Protein AF-0000000074054640 (afdb_homodimer)

pLDDT: mean 96.63, std 6.97, range [46.44, 99.0]

Radius of gyration: 18.33 Å; Cα contacts (8 Å, |Δi|>4): 694; chains: 2; bounding box: 48×53×39 Å

Nearest PDB structures (foldseek):
  3kvi-assembly1_B  TM=9.335E-01  e=1.297E-12  Streptantibioticus cattleyicolor
  3p3i-assembly2_D  TM=9.307E-01  e=7.717E-12  Streptantibioticus cattleyicolor
  3p3f-assembly1_A  TM=8.989E-01  e=3.074E-12  Streptantibioticus cattleyicolor
  3qoo-assembly1_A-2  TM=8.897E-01  e=9.152E-10  Thermanaerovibrio acidaminovorans DSM 6589
  1zhg-assembly1_A  TM=7.986E-01  e=6.446E-05  Plasmodium falciparum

Secondary structure (DSSP, 8-state):
-PPP--TT-EEEEEEE--GGGBHHHHTS-SSSBB-HHHHHHHHHHHHHHHHHTTSPTTEEEEEEEEEEEE-S--BTT-EEEEEEEEEEE-TTS-EEEEEEEEEETTEEEEEEEEEEEEEEHHHHHHHHHHHHHH-/-PPP--TT-EEEEEEE--GGGBHHHHTS-SSSBB-HHHHHHHHHHHHHHHHHTTSPTTEEEEEEEEEEEE-S--BTT-EEEEEEEEEEE-TTS-EEEEEEEEEETTEEEEEEEEEEEEEEHHHHHHHHHHHHHH-

Solvent-accessible surface area (backbone atoms only — not comparable to full-atom values): 13405 Å² total; per-residue (Å²): 131,79,51,72,80,50,70,67,42,56,26,66,46,72,46,69,34,43,72,76,40,12,11,47,62,63,44,33,32,78,50,81,28,52,18,67,32,50,51,48,16,49,41,37,24,27,46,44,63,45,44,46,72,34,45,57,92,64,43,42,57,44,73,37,35,39,39,38,37,45,74,48,78,42,36,65,72,41,49,36,38,28,41,28,30,33,69,41,63,40,95,86,67,34,42,36,34,26,42,33,34,31,27,39,79,86,41,76,22,28,37,39,40,39,30,32,34,58,41,49,47,65,60,52,52,52,56,30,50,52,50,61,70,73,84,131,79,51,73,80,50,71,67,42,56,26,66,46,72,47,70,34,45,72,76,40,13,14,47,63,62,43,34,31,79,49,82,29,54,18,65,33,51,52,48,16,48,41,38,23,28,45,45,64,45,44,47,73,34,45,58,90,65,42,43,58,44,74,36,34,39,39,36,37,44,73,48,78,43,36,66,73,40,50,38,38,29,41,29,31,33,69,41,65,39,94,87,66,34,42,36,33,26,42,34,35,32,26,40,81,83,41,78,22,30,39,40,40,39,30,32,35,56,41,47,48,66,63,52,53,52,56,30,50,53,50,62,70,74,85

Foldseek 3Di:
DQDAPDFFQKFKDKDAAAQCQACCNVVVDNDQWGDPVVLVVRQVVRVFVRCVSNDDPQKTKDWDDDDKDFADTHHHGWMKMK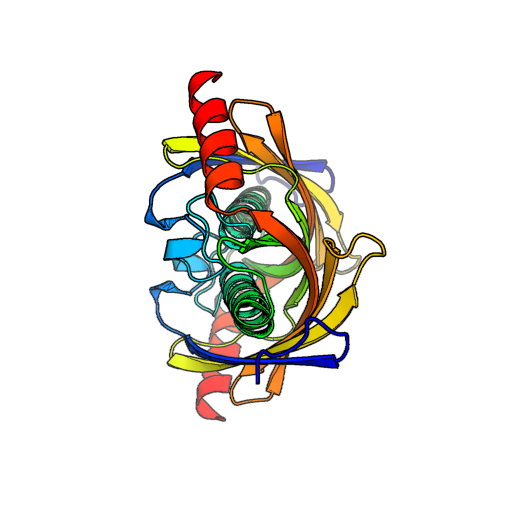MKGWHDADPVRFKTKIWIWMAIPVGTGMTDMTIIGMDRPVVVVVVVVVVVVVD/DQDAPDFFQKFKDKDAAAQCQACCNVVVDNDQWGDPVVLVVRQVVRVFVRCVSNDDPQKTKDWDDDDKDFADTHHHGWMKMKMKGWHDADPVRFKTKIWIWMAIPVGTGMTDMTIIGMDRPVVVVVVVVVVVVVD

Sequence (270 aa):
MKTALQVGLKGQSETMVGKELLASEVGSGLVTVYSTAMMIAGMEGTAVASVQDALEDGQTTVGTRVNVAHLAATPCGMKVRFVTELTAVSPNGKGLTFNVAAYDETGLIGEGVHERVVVNKEKFESRTRDKARQAMKTALQVGLKGQSETMVGKELLASEVGSGLVTVYSTAMMIAGMEGTAVASVQDALEDGQTTVGTRVNVAHLAATPCGMKVRFVTELTAVSPNGKGLTFNVAAYDETGLIGEGVHERVVVNKEKFESRTRDKARQA

Structure (mmCIF, N/CA/C/O backbone):
data_AF-0000000074054640-model_v1
#
loop_
_entity.id
_entity.type
_entity.pdbx_description
1 polymer Thioesterase
#
loop_
_atom_site.group_PDB
_atom_site.id
_atom_site.type_symbol
_atom_site.label_atom_id
_atom_site.label_alt_id
_atom_site.label_comp_id
_atom_site.label_asym_id
_atom_site.label_entity_id
_atom_site.label_seq_id
_atom_site.pdbx_PDB_ins_code
_atom_site.Cartn_x
_atom_site.Cartn_y
_atom_site.Cartn_z
_atom_site.occupancy
_atom_site.B_iso_or_equiv
_atom_site.auth_seq_id
_atom_site.auth_comp_id
_atom_site.auth_asym_id
_atom_site.auth_atom_id
_atom_site.pdbx_PDB_model_num
ATOM 1 N N . MET A 1 1 ? -16.578 26.625 12.039 1 47.31 1 MET A N 1
ATOM 2 C CA . MET A 1 1 ? -15.883 26.188 13.234 1 47.31 1 MET A CA 1
ATOM 3 C C . MET A 1 1 ? -14.805 25.156 12.883 1 47.31 1 MET A C 1
ATOM 5 O O . MET A 1 1 ? -15.023 24.297 12.031 1 47.31 1 MET A O 1
ATOM 9 N N . LYS A 1 2 ? -13.453 25.438 13.117 1 61.75 2 LYS A N 1
ATOM 10 C CA . LYS A 1 2 ? -12.375 24.562 12.672 1 61.75 2 LYS A CA 1
ATOM 11 C C . LYS A 1 2 ? -12.461 23.203 13.336 1 61.75 2 LYS A C 1
ATOM 13 O O . LYS A 1 2 ? -12.664 23.109 14.555 1 61.75 2 LYS A O 1
ATOM 18 N N . THR A 1 3 ? -12.586 22.109 12.711 1 78 3 THR A N 1
ATOM 19 C CA . THR A 1 3 ? -12.617 20.75 13.258 1 78 3 THR A CA 1
ATOM 20 C C . THR A 1 3 ? -11.367 20.469 14.078 1 78 3 THR A C 1
ATOM 22 O O . THR A 1 3 ? -10.25 20.75 13.648 1 78 3 THR A O 1
ATOM 25 N N . ALA A 1 4 ? -11.586 20.156 15.359 1 89.19 4 ALA A N 1
ATOM 26 C CA . ALA A 1 4 ? -10.453 19.797 16.219 1 89.19 4 ALA A CA 1
ATOM 27 C C . ALA A 1 4 ? -9.914 18.422 15.859 1 89.19 4 ALA A C 1
ATOM 29 O O . ALA A 1 4 ? -10.68 17.531 15.477 1 89.19 4 ALA A O 1
ATOM 30 N N .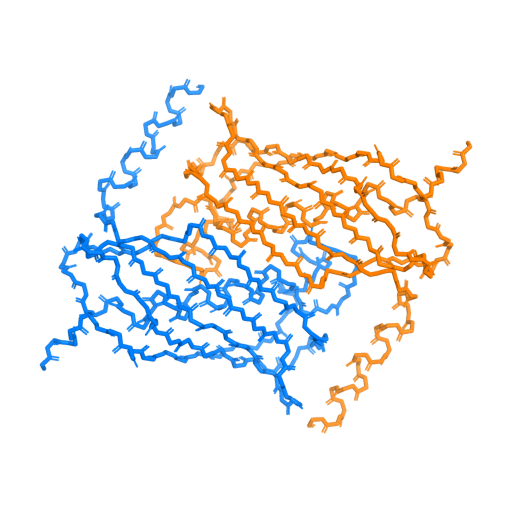 LEU A 1 5 ? -8.633 18.312 15.867 1 94.88 5 LEU A N 1
ATOM 31 C CA . LEU A 1 5 ? -8 17 15.711 1 94.88 5 LEU A CA 1
ATOM 32 C C . LEU A 1 5 ? -8.25 16.141 16.938 1 94.88 5 LEU A C 1
ATOM 34 O O . LEU A 1 5 ? -7.559 16.281 17.953 1 94.88 5 LEU A O 1
ATOM 38 N N . GLN A 1 6 ? -9.227 15.219 16.828 1 94.12 6 GLN A N 1
ATOM 39 C CA . GLN A 1 6 ? -9.609 14.422 17.984 1 94.12 6 GLN A CA 1
ATOM 40 C C . GLN A 1 6 ? -10.008 13.008 17.562 1 94.12 6 GLN A C 1
ATOM 42 O O . GLN A 1 6 ? -10.602 12.812 16.5 1 94.12 6 GLN A O 1
ATOM 47 N N . VAL A 1 7 ? -9.781 12.133 18.5 1 97.5 7 VAL A N 1
ATOM 48 C CA . VAL A 1 7 ? -10.195 10.742 18.328 1 97.5 7 VAL A CA 1
ATOM 49 C C . VAL A 1 7 ? -11.68 10.688 17.984 1 97.5 7 VAL A C 1
ATOM 51 O O . VAL A 1 7 ? -12.484 11.414 18.578 1 97.5 7 VAL A O 1
ATOM 54 N N . GLY A 1 8 ? -11.992 9.844 16.969 1 98 8 GLY A N 1
ATOM 55 C CA . GLY A 1 8 ? -13.375 9.711 16.547 1 98 8 GLY A CA 1
ATOM 56 C C . GLY A 1 8 ? -13.648 10.375 15.211 1 98 8 GLY A C 1
ATOM 57 O O . GLY A 1 8 ? -14.695 10.141 14.602 1 98 8 GLY A O 1
ATOM 58 N N . LEU A 1 9 ? -12.742 11.25 14.742 1 98.06 9 LEU A N 1
ATOM 59 C CA . LEU A 1 9 ? -12.898 11.852 13.422 1 98.06 9 LEU A CA 1
ATOM 60 C C . LEU A 1 9 ? -12.984 10.781 12.344 1 98.06 9 LEU A C 1
ATOM 62 O O . LEU A 1 9 ? -12.188 9.836 12.336 1 98.06 9 LEU A O 1
ATOM 66 N N . LYS A 1 10 ? -13.938 10.93 11.492 1 98.62 10 LYS A N 1
ATOM 67 C CA . LYS A 1 10 ? -14.18 9.938 10.445 1 98.62 10 LYS A CA 1
ATOM 68 C C . LYS A 1 10 ? -13.992 10.555 9.062 1 98.62 10 LYS A C 1
ATOM 70 O O . LYS A 1 10 ? -14.094 11.773 8.898 1 98.62 10 LYS A O 1
ATOM 75 N N . GLY A 1 11 ? -13.641 9.758 8.094 1 98.69 11 GLY A N 1
ATOM 76 C CA . GLY A 1 11 ? -13.547 10.125 6.695 1 98.69 11 GLY A CA 1
ATOM 77 C C . GLY A 1 11 ? -14.141 9.078 5.762 1 98.69 11 GLY A C 1
ATOM 78 O O . GLY A 1 11 ? -14.289 7.918 6.141 1 98.69 11 GLY A O 1
ATOM 79 N N . GLN A 1 12 ? -14.508 9.562 4.625 1 98.88 12 GLN A N 1
ATOM 80 C CA . GLN A 1 12 ? -15.008 8.664 3.588 1 98.88 12 GLN A CA 1
ATOM 81 C C . GLN A 1 12 ? -14.672 9.188 2.195 1 98.88 12 GLN A C 1
ATOM 83 O O . GLN A 1 12 ? -14.656 10.398 1.97 1 98.88 12 GLN A O 1
ATOM 88 N N . SER A 1 13 ? -14.453 8.297 1.288 1 98.88 13 SER A N 1
ATOM 89 C CA . SER A 1 13 ? -14.25 8.602 -0.125 1 98.88 13 SER A CA 1
ATOM 90 C C . SER A 1 13 ? -14.594 7.402 -1.004 1 98.88 13 SER A C 1
ATOM 92 O O . SER A 1 13 ? -14.922 6.328 -0.496 1 98.88 13 SER A O 1
ATOM 94 N N . GLU A 1 14 ? -14.617 7.629 -2.287 1 98.81 14 GLU A N 1
ATOM 95 C CA . GLU A 1 14 ? -14.906 6.559 -3.234 1 98.81 14 GLU A CA 1
ATOM 96 C C . GLU A 1 14 ? -14.055 6.684 -4.492 1 98.81 14 GLU A C 1
ATOM 98 O O . GLU A 1 14 ? -13.562 7.77 -4.809 1 98.81 14 GLU A O 1
ATOM 103 N N . THR A 1 15 ? -13.891 5.598 -5.125 1 98.62 15 THR A N 1
ATOM 104 C CA . THR A 1 15 ? -13.203 5.57 -6.414 1 98.62 15 THR A CA 1
ATOM 105 C C . THR A 1 15 ? -13.789 4.492 -7.316 1 98.62 15 THR A C 1
ATOM 107 O O . THR A 1 15 ? -14.289 3.473 -6.832 1 98.62 15 THR A O 1
ATOM 110 N N . MET A 1 16 ? -13.797 4.75 -8.523 1 98.62 16 MET A N 1
ATOM 111 C CA . MET A 1 16 ? -14.07 3.723 -9.523 1 98.62 16 MET A CA 1
ATOM 112 C C . MET A 1 16 ? -12.797 2.984 -9.914 1 98.62 16 MET A C 1
ATOM 114 O O . MET A 1 16 ? -11.789 3.609 -10.242 1 98.62 16 MET A O 1
ATOM 118 N N . VAL A 1 17 ? -12.898 1.671 -9.906 1 98.62 17 VAL A N 1
ATOM 119 C CA . VAL A 1 17 ? -11.719 0.893 -10.258 1 98.62 17 VAL A CA 1
ATOM 120 C C . VAL A 1 17 ? -11.5 0.919 -11.766 1 98.62 17 VAL A C 1
ATOM 122 O O . VAL A 1 17 ? -12.234 0.266 -12.516 1 98.62 17 VAL A O 1
ATOM 125 N N . GLY A 1 18 ? -10.5 1.705 -12.156 1 98.44 18 GLY A N 1
ATOM 126 C CA . GLY A 1 18 ? -10.094 1.728 -13.555 1 98.44 18 GLY A CA 1
ATOM 127 C C . GLY A 1 18 ? -8.891 0.851 -13.836 1 98.44 18 GLY A C 1
ATOM 128 O O . GLY A 1 18 ? -8.281 0.306 -12.914 1 98.44 18 GLY A O 1
ATOM 129 N N . LYS A 1 19 ? -8.555 0.723 -15.141 1 98.38 19 LYS A N 1
ATOM 130 C CA . LYS A 1 19 ? -7.441 -0.117 -15.57 1 98.38 19 LYS A CA 1
ATOM 131 C C . LYS A 1 19 ? -6.145 0.289 -14.883 1 98.38 19 LYS A C 1
ATOM 133 O O . LYS A 1 19 ? -5.316 -0.563 -14.555 1 98.38 19 LYS A O 1
ATOM 138 N N . GLU A 1 20 ? -6 1.534 -14.625 1 98.12 20 GLU A N 1
ATOM 139 C CA . GLU A 1 20 ? -4.762 2.09 -14.086 1 98.12 20 GLU A CA 1
ATOM 140 C C . GLU A 1 20 ? -4.551 1.672 -12.633 1 98.12 20 GLU A C 1
ATOM 142 O O . GLU A 1 20 ? -3.453 1.818 -12.094 1 98.12 20 GLU A O 1
ATOM 147 N N . LEU A 1 21 ? -5.617 1.115 -12 1 98.69 21 LEU A N 1
ATOM 148 C CA . LEU A 1 21 ? -5.551 0.763 -10.586 1 98.69 21 LEU A CA 1
ATOM 149 C C . LEU A 1 21 ? -5.391 -0.743 -10.414 1 98.69 21 LEU A C 1
ATOM 151 O O . LEU A 1 21 ? -5.344 -1.237 -9.281 1 98.69 21 LEU A O 1
ATOM 155 N N . LEU A 1 22 ? -5.258 -1.481 -11.484 1 98.81 22 LEU A N 1
ATOM 156 C CA . LEU A 1 22 ? -5.184 -2.938 -11.438 1 98.81 22 LEU A CA 1
ATOM 157 C C . LEU A 1 22 ? -3.775 -3.4 -11.078 1 98.81 22 LEU A C 1
ATOM 159 O O . LEU A 1 22 ? -2.793 -2.754 -11.445 1 98.81 22 LEU A O 1
ATOM 163 N N . ALA A 1 23 ? -3.723 -4.57 -10.398 1 98.75 23 ALA A N 1
ATOM 164 C CA . ALA A 1 23 ? -2.447 -5.121 -9.945 1 98.75 23 ALA A CA 1
ATOM 165 C C . ALA A 1 23 ? -1.481 -5.293 -11.117 1 98.75 23 ALA A C 1
ATOM 167 O O . ALA A 1 23 ? -0.305 -4.938 -11.016 1 98.75 23 ALA A O 1
ATOM 168 N N . SER A 1 24 ? -1.959 -5.746 -12.266 1 98.56 24 SER A N 1
ATOM 169 C CA . SER A 1 24 ? -1.14 -5.977 -13.453 1 98.56 24 SER A CA 1
ATOM 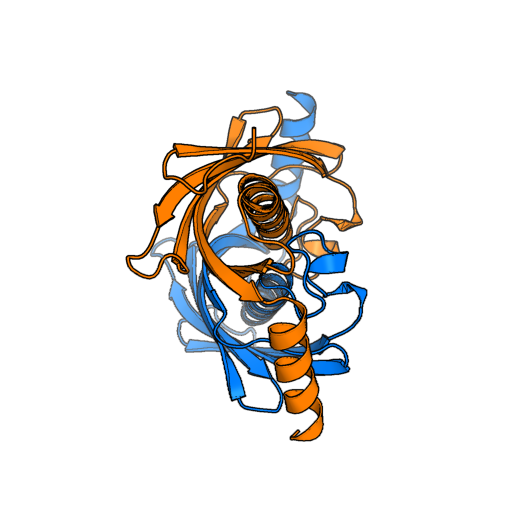170 C C . SER A 1 24 ? -0.619 -4.664 -14.031 1 98.56 24 SER A C 1
ATOM 172 O O . SER A 1 24 ? 0.435 -4.637 -14.664 1 98.56 24 SER A O 1
ATOM 174 N N . GLU A 1 25 ? -1.352 -3.584 -13.828 1 98.56 25 GLU A N 1
ATOM 175 C CA . GLU A 1 25 ? -0.996 -2.299 -14.422 1 98.56 25 GLU A CA 1
ATOM 176 C C . GLU A 1 25 ? -0.054 -1.513 -13.516 1 98.56 25 GLU A C 1
ATOM 178 O O . GLU A 1 25 ? 0.875 -0.859 -13.992 1 98.56 25 GLU A O 1
ATOM 183 N N . VAL A 1 26 ? -0.276 -1.627 -12.219 1 98.12 26 VAL A N 1
ATOM 184 C CA . VAL A 1 26 ? 0.544 -0.837 -11.305 1 98.12 26 VAL A CA 1
ATOM 185 C C . VAL A 1 26 ? 1.813 -1.608 -10.953 1 98.12 26 VAL A C 1
ATOM 187 O O . VAL A 1 26 ? 2.725 -1.062 -10.328 1 98.12 26 VAL A O 1
ATOM 190 N N . GLY A 1 27 ? 1.895 -2.898 -11.297 1 97.75 27 GLY A N 1
ATOM 191 C CA . GLY A 1 27 ? 3.109 -3.678 -11.117 1 97.75 27 GLY A CA 1
ATOM 192 C C . GLY A 1 27 ? 3.172 -4.383 -9.773 1 97.75 27 GLY A C 1
ATOM 193 O O . GLY A 1 27 ? 4.254 -4.746 -9.312 1 97.75 27 GLY A O 1
ATOM 194 N N . SER A 1 28 ? 2.061 -4.539 -9.086 1 98.5 28 SER A N 1
ATOM 195 C CA . SER A 1 28 ? 2.021 -5.176 -7.773 1 98.5 28 SER A CA 1
ATOM 196 C C . SER A 1 28 ? 1.707 -6.664 -7.891 1 98.5 28 SER A C 1
ATOM 198 O O . SER A 1 28 ? 1.802 -7.402 -6.906 1 98.5 28 SER A O 1
ATOM 200 N N . GLY A 1 29 ? 1.312 -7.098 -9.055 1 98.38 29 GLY A N 1
ATOM 201 C CA . GLY A 1 29 ? 0.962 -8.484 -9.328 1 98.38 29 GLY A CA 1
ATOM 202 C C . GLY A 1 29 ? 0.61 -8.727 -10.789 1 98.38 29 GLY A C 1
ATOM 203 O O . GLY A 1 29 ? 0.799 -7.852 -11.633 1 98.38 29 GLY A O 1
ATOM 204 N N . LEU A 1 30 ? 0.118 -9.938 -11.055 1 98.44 30 LEU A N 1
ATOM 205 C CA . LEU A 1 30 ? -0.079 -10.328 -12.445 1 98.44 30 LEU A CA 1
ATOM 206 C C . LEU A 1 30 ? -1.562 -10.484 -12.758 1 98.44 30 LEU A C 1
ATOM 208 O O . LEU A 1 30 ? -1.936 -10.719 -13.914 1 98.44 30 LEU A O 1
ATOM 212 N N . VAL A 1 31 ? -2.412 -10.375 -11.812 1 98.62 31 VAL A N 1
ATOM 213 C CA . VAL A 1 31 ? -3.846 -10.539 -12.023 1 98.62 31 VAL A CA 1
ATOM 214 C C . VAL A 1 31 ? -4.477 -9.195 -12.367 1 98.62 31 VAL A C 1
ATOM 216 O O . VAL A 1 31 ? -3.943 -8.141 -12.008 1 98.62 31 VAL A O 1
ATOM 219 N N . THR A 1 32 ? -5.645 -9.242 -13.008 1 98.19 32 THR A N 1
ATOM 220 C CA . THR A 1 32 ? -6.328 -8.047 -13.484 1 98.19 32 THR A CA 1
ATOM 221 C C . THR A 1 32 ? -7.48 -7.672 -12.555 1 98.19 32 THR A C 1
ATOM 223 O O . THR A 1 32 ? -8.633 -7.59 -12.984 1 98.19 32 THR A O 1
ATOM 226 N N . VAL A 1 33 ? -7.172 -7.375 -11.336 1 98.69 33 VAL A N 1
ATOM 227 C CA . VAL A 1 33 ? -8.125 -6.934 -10.32 1 98.69 33 VAL A CA 1
ATOM 228 C C . VAL A 1 33 ? -7.562 -5.723 -9.578 1 98.69 33 VAL A C 1
ATOM 230 O O . VAL A 1 33 ? -6.395 -5.367 -9.75 1 98.69 33 VAL A O 1
ATOM 233 N N . TYR A 1 34 ? -8.398 -5.109 -8.781 1 98.88 34 TYR A N 1
ATOM 234 C CA . TYR A 1 34 ? -8.008 -3.951 -7.988 1 98.88 34 TYR A CA 1
ATOM 235 C C . TYR A 1 34 ? -6.816 -4.281 -7.09 1 98.88 34 TYR A C 1
ATOM 237 O O . TYR A 1 34 ? -6.859 -5.25 -6.328 1 98.88 34 TYR A O 1
ATOM 245 N N . SER A 1 35 ? -5.785 -3.484 -7.207 1 98.81 35 SER A N 1
ATOM 246 C CA . SER A 1 35 ? -4.523 -3.787 -6.539 1 98.81 35 SER A CA 1
ATOM 247 C C . SER A 1 35 ? -4.613 -3.514 -5.039 1 98.81 35 SER A C 1
ATOM 249 O O . SER A 1 35 ? -5.262 -2.555 -4.617 1 98.81 35 SER A O 1
ATOM 251 N N . THR A 1 36 ? -3.924 -4.336 -4.234 1 98.88 36 THR A N 1
ATOM 252 C CA . THR A 1 36 ? -3.762 -4.09 -2.807 1 98.88 36 THR A CA 1
ATOM 253 C C . THR A 1 36 ? -3.146 -2.717 -2.559 1 98.88 36 THR A C 1
ATOM 255 O O . THR A 1 36 ? -3.635 -1.954 -1.722 1 98.88 36 THR A O 1
ATOM 258 N N . ALA A 1 37 ? -2.109 -2.393 -3.285 1 98.88 37 ALA A N 1
ATOM 259 C CA . ALA A 1 37 ? -1.407 -1.118 -3.141 1 98.88 37 ALA A CA 1
ATOM 260 C C . ALA A 1 37 ? -2.352 0.057 -3.373 1 98.88 37 ALA A C 1
ATOM 262 O O . ALA A 1 37 ? -2.332 1.035 -2.621 1 98.88 37 ALA A O 1
ATOM 263 N N . MET A 1 38 ? -3.152 -0.041 -4.367 1 98.88 38 MET A N 1
ATOM 264 C CA . MET A 1 38 ? -4.035 1.08 -4.684 1 98.88 38 MET A CA 1
ATOM 265 C C . MET A 1 38 ? -5.203 1.141 -3.707 1 98.88 38 MET A C 1
ATOM 267 O O . MET A 1 38 ? -5.711 2.223 -3.406 1 98.88 38 MET A O 1
ATOM 271 N N . MET A 1 39 ? -5.637 -0.009 -3.152 1 98.94 39 MET A N 1
ATOM 272 C CA . MET A 1 39 ? -6.582 0.021 -2.041 1 98.94 39 MET A CA 1
ATOM 273 C C . MET A 1 39 ? -6.012 0.8 -0.86 1 98.94 39 MET A C 1
ATOM 275 O O . MET A 1 39 ? -6.691 1.652 -0.286 1 98.94 39 MET A O 1
ATOM 279 N N . ILE A 1 40 ? -4.797 0.523 -0.581 1 98.94 40 ILE A N 1
ATOM 280 C CA . ILE A 1 40 ? -4.113 1.204 0.513 1 98.94 40 ILE A CA 1
ATOM 281 C C . ILE A 1 40 ? -3.994 2.693 0.199 1 98.94 40 ILE A C 1
ATOM 283 O O . ILE A 1 40 ? -4.219 3.537 1.07 1 98.94 40 ILE A O 1
ATOM 287 N N . ALA A 1 41 ? -3.672 3.02 -1.08 1 98.94 41 ALA A N 1
ATOM 288 C CA . ALA A 1 41 ? -3.6 4.426 -1.469 1 98.94 41 ALA A CA 1
ATOM 289 C C . ALA A 1 41 ? -4.918 5.141 -1.185 1 98.94 41 ALA A C 1
ATOM 291 O O . ALA A 1 41 ? -4.926 6.27 -0.687 1 98.94 41 ALA A O 1
ATOM 292 N N . GLY A 1 42 ? -6.023 4.48 -1.537 1 98.94 42 GLY A N 1
ATOM 293 C CA . GLY A 1 42 ? -7.328 5.055 -1.252 1 98.94 42 GLY A CA 1
ATOM 294 C C . GLY A 1 42 ? -7.574 5.266 0.23 1 98.94 42 GLY A C 1
ATOM 295 O O . GLY A 1 42 ? -8.109 6.297 0.634 1 98.94 42 GLY A O 1
ATOM 296 N N . MET A 1 43 ? -7.172 4.328 1.068 1 98.94 43 MET A N 1
ATOM 297 C CA . MET A 1 43 ? -7.281 4.434 2.52 1 98.94 43 MET A CA 1
ATOM 298 C C . MET A 1 43 ? -6.457 5.605 3.043 1 98.94 43 MET A C 1
ATOM 300 O O . MET A 1 43 ? -6.941 6.395 3.857 1 98.94 43 MET A O 1
ATOM 304 N N . GLU A 1 44 ? -5.25 5.641 2.553 1 98.94 44 GLU A N 1
ATOM 305 C CA . GLU A 1 44 ? -4.352 6.711 2.969 1 98.94 44 GLU A CA 1
ATOM 306 C C . GLU A 1 44 ? -4.922 8.078 2.609 1 98.94 44 GLU A C 1
ATOM 308 O O . GLU A 1 44 ? -4.938 8.992 3.441 1 98.94 44 GLU A O 1
ATOM 313 N N . GLY A 1 45 ? -5.324 8.219 1.355 1 98.94 45 GLY A N 1
ATOM 314 C CA . GLY A 1 45 ? -5.895 9.484 0.913 1 98.94 45 GLY A CA 1
ATOM 315 C C . GLY A 1 45 ? -7.105 9.906 1.722 1 98.94 45 GLY A C 1
ATOM 316 O O . GLY A 1 45 ? -7.277 11.094 2.02 1 98.94 45 GLY A O 1
ATOM 317 N N . THR A 1 46 ? -7.926 8.945 2.049 1 98.94 46 THR A N 1
ATOM 318 C CA . THR A 1 46 ? -9.117 9.219 2.846 1 98.94 46 THR A CA 1
ATOM 319 C C . THR A 1 46 ? -8.734 9.68 4.25 1 98.94 46 THR A C 1
ATOM 321 O O . THR A 1 46 ? -9.352 10.594 4.797 1 98.94 46 THR A O 1
ATOM 324 N N . ALA A 1 47 ? -7.746 9.023 4.82 1 98.94 47 ALA A N 1
ATOM 325 C CA . ALA A 1 47 ? -7.262 9.398 6.145 1 98.94 47 ALA A CA 1
ATOM 326 C C . ALA A 1 47 ? -6.719 10.828 6.145 1 98.94 47 ALA A C 1
ATOM 328 O O . ALA A 1 47 ? -7.055 11.625 7.023 1 98.94 47 ALA A O 1
ATOM 329 N N . VAL A 1 48 ? -5.887 11.133 5.168 1 98.75 48 VAL A N 1
ATOM 330 C CA . VAL A 1 48 ? -5.332 12.477 5.055 1 98.75 48 VAL A CA 1
ATOM 331 C C . VAL A 1 48 ? -6.465 13.5 5.004 1 98.75 48 VAL A C 1
ATOM 333 O O . VAL A 1 48 ? -6.457 14.484 5.754 1 98.75 48 VAL A O 1
ATOM 336 N N . ALA A 1 49 ? -7.41 13.281 4.16 1 98.5 49 ALA A N 1
ATOM 337 C CA . ALA A 1 49 ? -8.5 14.227 3.934 1 98.5 49 ALA A CA 1
ATOM 338 C C . ALA A 1 49 ? -9.344 14.398 5.195 1 98.5 49 ALA A C 1
ATOM 340 O O . ALA A 1 49 ? -9.891 15.477 5.438 1 98.5 49 ALA A O 1
ATOM 341 N N . SER A 1 50 ? -9.43 13.406 6.016 1 98.56 50 SER A N 1
ATOM 342 C CA . SER A 1 50 ? -10.32 13.422 7.168 1 98.56 50 SER A CA 1
ATOM 343 C C . SER A 1 50 ? -9.805 14.344 8.266 1 98.56 50 SER A C 1
ATOM 345 O O . SER A 1 50 ? -10.562 14.789 9.125 1 98.56 50 SER A O 1
ATOM 347 N N . VAL A 1 51 ? -8.5 14.633 8.211 1 98.44 51 VAL A N 1
ATOM 348 C CA . VAL A 1 51 ? -7.965 15.383 9.344 1 98.44 51 VAL A CA 1
ATOM 349 C C . VAL A 1 51 ? -7.363 16.703 8.859 1 98.44 51 VAL A C 1
ATOM 351 O O . VAL A 1 51 ? -6.977 17.547 9.672 1 98.44 51 VAL A O 1
ATOM 354 N N . GLN A 1 52 ? -7.227 16.859 7.566 1 98.38 52 GLN A N 1
ATOM 355 C CA . GLN A 1 52 ? -6.469 17.984 7.02 1 98.38 52 GLN A CA 1
ATOM 356 C C . GLN A 1 52 ? -7.008 19.312 7.531 1 98.38 52 GLN A C 1
ATOM 358 O O . GLN A 1 52 ? -6.238 20.203 7.91 1 98.38 52 GLN A O 1
ATOM 363 N N . ASP A 1 53 ? -8.289 19.469 7.641 1 97.06 53 ASP A N 1
ATOM 364 C CA . ASP A 1 53 ? -8.914 20.734 8.039 1 97.06 53 ASP A CA 1
ATOM 365 C C . ASP A 1 53 ? -8.703 21 9.523 1 97.06 53 ASP A C 1
ATOM 367 O O . ASP A 1 53 ? -8.922 22.125 10 1 97.06 53 ASP A O 1
ATOM 371 N N . ALA A 1 54 ? -8.375 19.969 10.234 1 97.44 54 ALA A N 1
ATOM 372 C CA . ALA A 1 54 ? -8.172 20.125 11.672 1 97.44 54 ALA A CA 1
ATOM 373 C C . ALA A 1 54 ? -6.734 20.516 11.992 1 97.44 54 ALA A C 1
ATOM 375 O O . ALA A 1 54 ? -6.402 20.797 13.148 1 97.44 54 ALA A O 1
ATOM 376 N N . LEU A 1 55 ? -5.895 20.547 11.023 1 97.69 55 LEU A N 1
ATOM 377 C CA . LEU A 1 55 ? -4.48 20.844 11.219 1 97.69 55 LEU A CA 1
ATOM 378 C C . LEU A 1 55 ? -4.215 22.344 11.055 1 97.69 55 LEU A C 1
ATOM 380 O O . LEU A 1 55 ? -5.02 23.062 10.453 1 97.69 55 LEU A O 1
ATOM 384 N N . GLU A 1 56 ? -3.145 22.75 11.609 1 96.56 56 GLU A N 1
ATOM 385 C CA . GLU A 1 56 ? -2.721 24.125 11.445 1 96.56 56 GLU A CA 1
ATOM 386 C C . GLU A 1 56 ? -2.285 24.406 10.008 1 96.56 56 GLU A C 1
ATOM 388 O O . GLU A 1 56 ? -1.955 23.484 9.266 1 96.56 56 GLU A O 1
ATOM 393 N N . ASP A 1 57 ? -2.318 25.703 9.664 1 96.81 57 ASP A N 1
ATOM 394 C CA . ASP A 1 57 ? -1.839 26.109 8.344 1 96.81 57 ASP A CA 1
ATOM 395 C C . ASP A 1 57 ? -0.404 25.625 8.117 1 96.81 57 ASP A C 1
ATOM 397 O O . ASP A 1 57 ? 0.44 25.734 9.008 1 96.81 57 ASP A O 1
ATOM 401 N N . GLY A 1 58 ? -0.172 25.062 6.926 1 98.06 58 GLY A N 1
ATOM 402 C CA . GLY A 1 58 ? 1.173 24.625 6.582 1 98.06 58 GLY A CA 1
ATOM 403 C C . GLY A 1 58 ? 1.461 23.188 6.988 1 98.06 58 GLY A C 1
ATOM 404 O O . GLY A 1 58 ? 2.488 22.625 6.609 1 98.06 58 GLY A O 1
ATOM 405 N N . GLN A 1 59 ? 0.514 22.594 7.801 1 98.56 59 GLN A N 1
ATOM 406 C CA . GLN A 1 59 ? 0.712 21.234 8.258 1 98.56 59 GLN A CA 1
ATOM 407 C C . GLN A 1 59 ? -0.044 20.234 7.379 1 98.56 59 GLN A C 1
ATOM 409 O O . GLN A 1 59 ? -1.054 20.594 6.766 1 98.56 59 GLN A O 1
ATOM 414 N N . THR A 1 60 ? 0.487 19.078 7.293 1 98.75 60 THR A N 1
ATOM 415 C CA . THR A 1 60 ? -0.169 17.906 6.707 1 98.75 60 THR A CA 1
ATOM 416 C C . THR A 1 60 ? 0.282 16.625 7.402 1 98.75 60 THR A C 1
ATOM 418 O O . THR A 1 60 ? 0.859 16.672 8.492 1 98.75 60 THR A O 1
ATOM 421 N N . THR A 1 61 ? -0.088 15.469 6.84 1 98.88 61 THR A N 1
ATOM 422 C CA . THR A 1 61 ? 0.33 14.203 7.438 1 98.88 61 THR A CA 1
ATOM 423 C C . THR A 1 61 ? 1.025 13.32 6.402 1 98.88 61 THR A C 1
ATOM 425 O O . THR A 1 61 ? 0.771 13.445 5.203 1 98.88 61 THR A O 1
ATOM 428 N N . VAL A 1 62 ? 1.904 12.469 6.855 1 98.88 62 VAL A N 1
ATOM 429 C CA . VAL A 1 62 ? 2.59 11.484 6.023 1 98.88 62 VAL A CA 1
ATOM 430 C C . VAL A 1 62 ? 2.377 10.086 6.594 1 98.88 62 VAL A C 1
ATOM 432 O O . VAL A 1 62 ? 2.375 9.898 7.816 1 98.88 62 VAL A O 1
ATOM 435 N N . GLY A 1 63 ? 2.127 9.203 5.707 1 98.88 63 GLY A N 1
ATOM 436 C CA . GLY A 1 63 ? 1.957 7.82 6.121 1 98.88 63 GLY A CA 1
ATOM 437 C C . GLY A 1 63 ? 3.246 7.18 6.602 1 98.88 63 GLY A C 1
ATOM 438 O O . GLY A 1 63 ? 4.297 7.352 5.98 1 98.88 63 GLY A O 1
ATOM 439 N N . THR A 1 64 ? 3.135 6.305 7.719 1 98.88 64 THR A N 1
ATOM 440 C CA . THR A 1 64 ? 4.355 5.738 8.281 1 98.88 64 THR A CA 1
ATOM 441 C C . THR A 1 64 ? 4.207 4.234 8.492 1 98.88 64 THR A C 1
ATOM 443 O O . THR A 1 64 ? 5.199 3.529 8.68 1 98.88 64 THR A O 1
ATOM 446 N N . ARG A 1 65 ? 3 3.789 8.531 1 98.88 65 ARG A N 1
ATOM 447 C CA . ARG A 1 65 ? 2.785 2.357 8.727 1 98.88 65 ARG A CA 1
ATOM 448 C C . ARG A 1 65 ? 1.426 1.93 8.18 1 98.88 65 ARG A C 1
ATOM 450 O O . ARG A 1 65 ? 0.446 2.668 8.297 1 98.88 65 ARG A O 1
ATOM 457 N N . VAL A 1 66 ? 1.405 0.759 7.66 1 98.94 66 VAL A N 1
ATOM 458 C CA . VAL A 1 66 ? 0.172 0.128 7.203 1 98.94 66 VAL A CA 1
ATOM 459 C C . VAL A 1 66 ? 0.135 -1.328 7.66 1 98.94 66 VAL A C 1
ATOM 461 O O . VAL A 1 66 ? 1.097 -2.074 7.461 1 98.94 66 VAL A O 1
ATOM 464 N N . ASN A 1 67 ? -0.858 -1.726 8.344 1 98.94 67 ASN A N 1
ATOM 465 C CA . ASN A 1 67 ? -1.231 -3.107 8.625 1 98.94 67 ASN A CA 1
ATOM 466 C C . ASN A 1 67 ? -2.646 -3.416 8.141 1 98.94 67 ASN A C 1
ATOM 468 O O . ASN A 1 67 ? -3.617 -3.188 8.867 1 98.94 67 ASN A O 1
ATOM 472 N N . VAL A 1 68 ? -2.754 -3.982 6.941 1 98.94 68 VAL A N 1
ATOM 473 C CA . VAL A 1 68 ? -4.031 -4.062 6.242 1 98.94 68 VAL A CA 1
ATOM 474 C C . VAL A 1 68 ? -4.176 -5.438 5.594 1 98.94 68 VAL A C 1
ATOM 476 O O . VAL A 1 68 ? -3.225 -5.961 5.012 1 98.94 68 VAL A O 1
ATOM 479 N N . ALA A 1 69 ? -5.34 -5.984 5.719 1 98.94 69 ALA A N 1
ATOM 480 C CA . ALA A 1 69 ? -5.73 -7.191 4.996 1 98.94 69 ALA A CA 1
ATOM 481 C C . ALA A 1 69 ? -6.57 -6.852 3.771 1 98.94 69 ALA A C 1
ATOM 483 O O . ALA A 1 69 ? -7.434 -5.969 3.83 1 98.94 69 ALA A O 1
ATOM 484 N N . HIS A 1 70 ? -6.254 -7.391 2.67 1 98.94 70 HIS A N 1
ATOM 485 C CA . HIS A 1 70 ? -7.098 -7.375 1.48 1 98.94 70 HIS A CA 1
ATOM 486 C C . HIS A 1 70 ? -7.906 -8.664 1.36 1 98.94 70 HIS A C 1
ATOM 488 O O . HIS A 1 70 ? -7.367 -9.703 0.978 1 98.94 70 HIS A O 1
ATOM 494 N N . LEU A 1 71 ? -9.18 -8.609 1.568 1 98.75 71 LEU A N 1
ATOM 495 C CA . LEU A 1 71 ? -9.992 -9.766 1.92 1 98.75 71 LEU A CA 1
ATOM 496 C C . LEU A 1 71 ? -10.727 -10.305 0.697 1 98.75 71 LEU A C 1
ATOM 498 O O . LEU A 1 71 ? -11.156 -11.461 0.683 1 98.75 71 LEU A O 1
ATOM 502 N N . ALA A 1 72 ? -10.977 -9.438 -0.218 1 98.38 72 ALA A N 1
ATOM 503 C CA . ALA A 1 72 ? -11.711 -9.844 -1.413 1 98.38 72 ALA A CA 1
ATOM 504 C C . ALA A 1 72 ? -11.289 -9.016 -2.623 1 98.38 72 ALA A C 1
ATOM 506 O O . ALA A 1 72 ? -11.086 -7.805 -2.512 1 98.38 72 ALA A O 1
ATOM 507 N N . ALA A 1 73 ? -11.266 -9.703 -3.785 1 98.38 73 ALA A N 1
ATOM 508 C CA . ALA A 1 73 ? -10.875 -9.031 -5.023 1 98.38 73 ALA A CA 1
ATOM 509 C C . ALA A 1 73 ? -12.031 -8.227 -5.602 1 98.38 73 ALA A C 1
ATOM 511 O O . ALA A 1 73 ? -13.188 -8.641 -5.516 1 98.38 73 ALA A O 1
ATOM 512 N N . THR A 1 74 ? -11.727 -7.074 -6.16 1 98.62 74 THR A N 1
ATOM 513 C CA . THR A 1 74 ? -12.688 -6.215 -6.836 1 98.62 74 THR A CA 1
ATOM 514 C C . THR A 1 74 ? -12.352 -6.082 -8.32 1 98.62 74 THR A C 1
ATOM 516 O O . THR A 1 74 ? -11.219 -5.762 -8.672 1 98.62 74 THR A O 1
ATOM 519 N N . PRO A 1 75 ? -13.258 -6.367 -9.219 1 98.12 75 PRO A N 1
ATOM 520 C CA . PRO A 1 75 ? -12.984 -6.258 -10.656 1 98.12 75 PRO A CA 1
ATOM 521 C C . PRO A 1 75 ? -12.906 -4.809 -11.133 1 98.12 75 PRO A C 1
ATOM 523 O O . PRO A 1 75 ? -13.391 -3.902 -10.445 1 98.12 75 PRO A O 1
ATOM 526 N N . CYS A 1 76 ? -12.234 -4.691 -12.281 1 97.75 76 CYS A N 1
ATOM 527 C CA . CYS A 1 76 ? -12.273 -3.408 -12.969 1 97.75 76 CYS A CA 1
ATOM 528 C C . CYS A 1 76 ? -13.719 -2.973 -13.219 1 97.75 76 CYS A C 1
ATOM 530 O O . CYS A 1 76 ? -14.562 -3.797 -13.562 1 97.75 76 CYS A O 1
ATOM 532 N N . GLY A 1 77 ? -13.938 -1.65 -12.961 1 97.19 77 GLY A N 1
ATOM 533 C CA . GLY A 1 77 ? -15.25 -1.098 -13.266 1 97.19 77 GLY A CA 1
ATOM 534 C C . GLY A 1 77 ? -16.156 -1.02 -12.062 1 97.19 77 GLY A C 1
ATOM 535 O O . GLY A 1 77 ? -17.234 -0.419 -12.125 1 97.19 77 GLY A O 1
ATOM 536 N N . MET A 1 78 ? -15.867 -1.564 -11.039 1 97.75 78 MET A N 1
ATOM 537 C CA . MET A 1 78 ? -16.672 -1.52 -9.812 1 97.75 78 MET A CA 1
ATOM 538 C C . MET A 1 78 ? -16.234 -0.364 -8.922 1 97.75 78 MET A C 1
ATOM 540 O O . MET A 1 78 ? -15.086 0.08 -8.984 1 97.75 78 MET A O 1
ATOM 544 N N . LYS A 1 79 ? -17.109 0.115 -8.117 1 98.25 79 LYS A N 1
ATOM 545 C CA . LYS A 1 79 ? -16.812 1.203 -7.191 1 98.25 79 LYS A CA 1
ATOM 546 C C . LYS A 1 79 ? -16.297 0.664 -5.859 1 98.25 79 LYS A C 1
ATOM 548 O O . LYS A 1 79 ? -16.797 -0.349 -5.363 1 98.25 79 LYS A O 1
ATOM 553 N N . VAL A 1 80 ? -15.391 1.365 -5.273 1 98.88 80 VAL A N 1
ATOM 554 C CA . VAL A 1 80 ? -14.875 1.062 -3.939 1 98.88 80 VAL A CA 1
ATOM 555 C C . VAL A 1 80 ? -15.062 2.27 -3.025 1 98.88 80 VAL A C 1
ATOM 557 O O . VAL A 1 80 ? -14.734 3.398 -3.402 1 98.88 80 VAL A O 1
ATOM 560 N N . ARG A 1 81 ? -15.586 2.014 -1.847 1 98.94 81 ARG A N 1
ATOM 561 C CA . ARG A 1 81 ? -15.742 3.025 -0.806 1 98.94 81 ARG A CA 1
ATOM 562 C C . ARG A 1 81 ? -14.719 2.826 0.306 1 98.94 81 ARG A C 1
ATOM 564 O O . ARG A 1 81 ? -14.516 1.704 0.777 1 98.94 81 ARG A O 1
ATOM 571 N N . PHE A 1 82 ? -14.102 3.896 0.685 1 99 82 PHE A N 1
ATOM 572 C CA . PHE A 1 82 ? -13.133 3.879 1.777 1 99 82 PHE A CA 1
ATOM 573 C C . PHE A 1 82 ? -13.688 4.59 3.006 1 99 82 PHE A C 1
ATOM 575 O O . PHE A 1 82 ? -14.344 5.629 2.885 1 99 82 PHE A O 1
ATOM 582 N N . VAL A 1 83 ? -13.445 3.992 4.207 1 98.94 83 VAL A N 1
ATOM 583 C CA . VAL A 1 83 ? -13.836 4.621 5.465 1 98.94 83 VAL A CA 1
ATOM 584 C C . VAL A 1 83 ? -12.664 4.617 6.438 1 98.94 83 VAL A C 1
ATOM 586 O O . VAL A 1 83 ? -11.922 3.633 6.531 1 98.94 83 VAL A O 1
ATOM 589 N N . THR A 1 84 ? -12.484 5.699 7.094 1 98.94 84 THR A N 1
ATOM 590 C CA . THR A 1 84 ? -11.422 5.812 8.086 1 98.94 84 THR A CA 1
ATOM 591 C C . THR A 1 84 ? -11.961 6.406 9.391 1 98.94 84 THR A C 1
ATOM 593 O O . THR A 1 84 ? -12.969 7.117 9.383 1 98.94 84 THR A O 1
ATOM 596 N N . GLU A 1 85 ? -11.367 6.039 10.484 1 98.94 85 GLU A N 1
ATOM 597 C CA . GLU A 1 85 ? -11.625 6.633 11.789 1 98.94 85 GLU A CA 1
ATOM 598 C C . GLU A 1 85 ? -10.328 6.832 12.57 1 98.94 85 GLU A C 1
ATOM 600 O O . GLU A 1 85 ? -9.562 5.887 12.766 1 98.94 85 GLU A O 1
ATOM 605 N N . LEU A 1 86 ? -10.141 8.055 13.008 1 98.94 86 LEU A N 1
ATOM 606 C CA . LEU A 1 86 ? -9.008 8.328 13.891 1 98.94 86 LEU A CA 1
ATOM 607 C C . LEU A 1 86 ? -9.234 7.711 15.266 1 98.94 86 LEU A C 1
ATOM 609 O O . LEU A 1 86 ? -10.188 8.062 15.961 1 98.94 86 LEU A O 1
ATOM 613 N N . THR A 1 87 ? -8.289 6.828 15.672 1 98.94 87 THR A N 1
ATOM 614 C CA . THR A 1 87 ? -8.555 6.074 16.891 1 98.94 87 THR A CA 1
ATOM 615 C C . THR A 1 87 ? -7.566 6.449 17.984 1 98.94 87 THR A C 1
ATOM 617 O O . THR A 1 87 ? -7.773 6.125 19.156 1 98.94 87 THR A O 1
ATOM 620 N N . ALA A 1 88 ? -6.449 7.109 17.609 1 98.81 88 ALA A N 1
ATOM 621 C CA . ALA A 1 88 ? -5.477 7.523 18.625 1 98.81 88 ALA A CA 1
ATOM 622 C C . ALA A 1 88 ? -4.648 8.703 18.141 1 98.81 88 ALA A C 1
ATOM 624 O O . ALA A 1 88 ? -4.375 8.828 16.938 1 98.81 88 ALA A O 1
ATOM 625 N N . VAL A 1 89 ? -4.301 9.508 19.031 1 98.56 89 VAL A N 1
ATOM 626 C CA . VAL A 1 89 ? -3.35 10.602 18.844 1 98.56 89 VAL A CA 1
ATOM 627 C C . VAL A 1 89 ? -2.244 10.5 19.906 1 98.56 89 VAL A C 1
ATOM 629 O O . VAL A 1 89 ? -2.523 10.352 21.094 1 98.56 89 VAL A O 1
ATOM 632 N N . SER A 1 90 ? -1.057 10.531 19.469 1 98.31 90 SER A N 1
ATOM 633 C CA . SER A 1 90 ? 0.053 10.414 20.406 1 98.31 90 SER A CA 1
ATOM 634 C C . SER A 1 90 ? 0.085 11.594 21.375 1 98.31 90 SER A C 1
ATOM 636 O O . SER A 1 90 ? -0.505 12.641 21.094 1 98.31 90 SER A O 1
ATOM 638 N N . PRO A 1 91 ? 0.775 11.414 22.406 1 96.88 91 PRO A N 1
ATOM 639 C CA . PRO A 1 91 ? 0.792 12.469 23.422 1 96.88 91 PRO A CA 1
ATOM 640 C C . PRO A 1 91 ? 1.348 13.789 22.891 1 96.88 91 PRO A C 1
ATOM 642 O O . PRO A 1 91 ? 0.911 14.867 23.328 1 96.88 91 PRO A O 1
ATOM 645 N N . ASN A 1 92 ? 2.225 13.781 21.969 1 96.38 92 ASN A N 1
ATOM 646 C CA . ASN A 1 92 ? 2.812 15 21.422 1 96.38 92 ASN A CA 1
ATOM 647 C C . ASN A 1 92 ? 1.964 15.578 20.297 1 96.38 92 ASN A C 1
ATOM 649 O O . ASN A 1 92 ? 2.344 16.578 19.672 1 96.38 92 ASN A O 1
ATOM 653 N N . GLY A 1 93 ? 0.932 14.891 20 1 95.88 93 GLY A N 1
ATOM 654 C CA . GLY A 1 93 ? -0.039 15.406 19.062 1 95.88 93 GLY A CA 1
ATOM 655 C C . GLY A 1 93 ? 0.33 15.117 17.609 1 95.88 93 GLY A C 1
ATOM 656 O O . GLY A 1 93 ? -0.409 15.477 16.688 1 95.88 93 GLY A O 1
ATOM 657 N N . LYS A 1 94 ? 1.354 14.375 17.359 1 97.69 94 LYS A N 1
ATOM 658 C CA . LYS A 1 94 ? 1.866 14.242 16 1 97.69 94 LYS A CA 1
ATOM 659 C C . LYS A 1 94 ? 1.523 12.883 15.414 1 97.69 94 LYS A C 1
ATOM 661 O O . LYS A 1 94 ? 1.288 12.758 14.211 1 97.69 94 LYS A O 1
ATOM 666 N N . GLY A 1 95 ? 1.508 11.875 16.25 1 98.75 95 GLY A N 1
ATOM 667 C CA . GLY A 1 95 ? 1.223 10.531 15.773 1 98.75 95 GLY A CA 1
ATOM 668 C C . GLY A 1 95 ? -0.262 10.227 15.695 1 98.75 95 GLY A C 1
ATOM 669 O O . GLY A 1 95 ? -0.979 10.359 16.688 1 98.75 95 GLY A O 1
ATOM 670 N N . LEU A 1 96 ? -0.704 9.812 14.555 1 98.94 96 LEU A N 1
ATOM 671 C CA . LEU A 1 96 ? -2.113 9.508 14.336 1 98.94 96 LEU A CA 1
ATOM 672 C C . LEU A 1 96 ? -2.295 8.039 13.969 1 98.94 96 LEU A C 1
ATOM 674 O O . LEU A 1 96 ? -1.564 7.512 13.125 1 98.94 96 LEU A O 1
ATOM 678 N N . THR A 1 97 ? -3.277 7.371 14.562 1 98.94 97 THR A N 1
ATOM 679 C CA . THR A 1 97 ? -3.641 6 14.219 1 98.94 97 THR A CA 1
ATOM 680 C C . THR A 1 97 ? -5.078 5.93 13.711 1 98.94 97 THR A C 1
ATOM 682 O O . THR A 1 97 ? -5.984 6.508 14.32 1 98.94 97 THR A O 1
ATOM 685 N N . PHE A 1 98 ? -5.262 5.266 12.641 1 98.94 98 PHE A N 1
ATOM 686 C CA . PHE A 1 98 ? -6.578 5.137 12.031 1 98.94 98 PHE A CA 1
ATOM 687 C C . PHE A 1 98 ? -6.98 3.67 11.914 1 98.94 98 PHE A C 1
ATOM 689 O O . PHE A 1 98 ? -6.16 2.82 11.57 1 98.94 98 PHE A O 1
ATOM 696 N N . ASN A 1 99 ? -8.25 3.412 12.195 1 98.94 99 ASN A N 1
ATOM 697 C CA . ASN A 1 99 ? -8.883 2.268 11.547 1 98.94 99 ASN A CA 1
ATOM 698 C C . ASN A 1 99 ? -9.289 2.584 10.109 1 98.94 99 ASN A C 1
ATOM 700 O O . ASN A 1 99 ? -9.82 3.66 9.836 1 98.94 99 ASN A O 1
ATOM 704 N N . VAL A 1 100 ? -9.039 1.705 9.258 1 99 100 VAL A N 1
ATOM 705 C CA . VAL A 1 100 ? -9.367 1.905 7.848 1 99 100 VAL A CA 1
ATOM 706 C C . VAL A 1 100 ? -10.109 0.682 7.312 1 99 100 VAL A C 1
ATOM 708 O O . VAL A 1 100 ? -9.844 -0.447 7.73 1 99 100 VAL A O 1
ATOM 711 N N . ALA A 1 101 ? -11.008 0.948 6.371 1 99 101 ALA A N 1
ATOM 712 C CA . ALA A 1 101 ? -11.742 -0.12 5.691 1 99 101 ALA A CA 1
ATOM 713 C C . ALA A 1 101 ? -12.109 0.288 4.27 1 99 101 ALA A C 1
ATOM 715 O O . ALA A 1 101 ? -12.18 1.479 3.955 1 99 101 ALA A O 1
ATOM 716 N N . ALA A 1 102 ? -12.281 -0.653 3.455 1 99 102 ALA A N 1
ATOM 717 C CA . ALA A 1 102 ? -12.734 -0.485 2.076 1 99 102 ALA A CA 1
ATOM 718 C C . ALA A 1 102 ? -13.844 -1.474 1.74 1 99 102 ALA A C 1
ATOM 720 O O . ALA A 1 102 ? -13.805 -2.631 2.162 1 99 102 ALA A O 1
ATOM 721 N N . TYR A 1 103 ? -14.789 -1.025 1.024 1 98.88 103 TYR A N 1
ATOM 722 C CA . TYR A 1 103 ? -15.938 -1.811 0.585 1 98.88 103 TYR A CA 1
ATOM 723 C C . TYR A 1 103 ? -16.156 -1.662 -0.915 1 98.88 103 TYR A C 1
ATOM 725 O O . TYR A 1 103 ? -16.094 -0.555 -1.452 1 98.88 103 TYR A O 1
ATOM 733 N N . ASP A 1 104 ? -16.375 -2.758 -1.556 1 98.38 104 ASP A N 1
ATOM 734 C CA . ASP A 1 104 ? -16.938 -2.588 -2.893 1 98.38 104 ASP A CA 1
ATOM 735 C C . ASP A 1 104 ? -18.438 -2.82 -2.889 1 98.38 104 ASP A C 1
ATOM 737 O O . ASP A 1 104 ? -19.078 -2.809 -1.83 1 98.38 104 ASP A O 1
ATOM 741 N N . GLU A 1 105 ? -19.031 -2.924 -3.996 1 97.06 105 GLU A N 1
ATOM 742 C CA . GLU A 1 105 ? -20.484 -2.965 -4.113 1 97.06 105 GLU A CA 1
ATOM 743 C C . GLU A 1 105 ? -21.047 -4.25 -3.523 1 97.06 105 GLU A C 1
ATOM 745 O O . GLU A 1 105 ? -22.266 -4.363 -3.311 1 97.06 105 GLU A O 1
ATOM 750 N N . THR A 1 106 ? -20.188 -5.191 -3.225 1 97.06 106 THR A N 1
ATOM 751 C CA . THR A 1 106 ? -20.672 -6.469 -2.705 1 97.06 106 THR A CA 1
ATOM 752 C C . THR A 1 106 ? -20.312 -6.621 -1.23 1 97.06 106 THR A C 1
ATOM 754 O O . THR A 1 106 ? -20.734 -7.57 -0.575 1 97.06 106 THR A O 1
ATOM 757 N N . GLY A 1 107 ? -19.5 -5.738 -0.653 1 97.75 107 GLY A N 1
ATOM 758 C CA . GLY A 1 107 ? -19.188 -5.844 0.764 1 97.75 107 GLY A CA 1
ATOM 759 C C . GLY A 1 107 ? -17.766 -5.434 1.092 1 97.75 107 GLY A C 1
ATOM 760 O O . GLY A 1 107 ? -17.125 -4.719 0.319 1 97.75 107 GLY A O 1
ATOM 761 N N . LEU A 1 108 ? -17.297 -5.836 2.305 1 98.88 108 LEU A N 1
ATOM 762 C CA . LEU A 1 108 ? -15.977 -5.504 2.822 1 98.88 108 LEU A CA 1
ATOM 763 C C . LEU A 1 108 ? -14.891 -6.176 1.993 1 98.88 108 LEU A C 1
ATOM 765 O O . LEU A 1 108 ? -14.938 -7.387 1.76 1 98.88 108 LEU A O 1
ATOM 769 N N . ILE A 1 109 ? -13.898 -5.363 1.564 1 98.88 109 ILE A N 1
ATOM 770 C CA . ILE A 1 109 ? -12.852 -5.977 0.75 1 98.88 109 ILE A CA 1
ATOM 771 C C . ILE A 1 109 ? -11.5 -5.816 1.44 1 98.88 109 ILE A C 1
ATOM 773 O O . ILE A 1 109 ? -10.508 -6.434 1.035 1 98.88 109 ILE A O 1
ATOM 777 N N . GLY A 1 110 ? -11.383 -5.008 2.428 1 98.94 110 GLY A N 1
ATOM 778 C CA . GLY A 1 110 ? -10.141 -4.836 3.16 1 98.94 110 GLY A CA 1
ATOM 779 C C . GLY A 1 110 ? -10.297 -3.988 4.41 1 98.94 110 GLY A C 1
ATOM 780 O O . GLY A 1 110 ? -11.234 -3.201 4.516 1 98.94 110 GLY A O 1
ATOM 781 N N . GLU A 1 111 ? -9.398 -4.164 5.312 1 98.94 111 GLU A N 1
ATOM 782 C CA . GLU A 1 111 ? -9.43 -3.41 6.566 1 98.94 111 GLU A CA 1
ATOM 783 C C . GLU A 1 111 ? -8.109 -3.537 7.32 1 98.94 111 GLU A C 1
ATOM 785 O O . GLU A 1 111 ? -7.309 -4.426 7.031 1 98.94 111 GLU A O 1
ATOM 790 N N . GLY A 1 112 ? -7.938 -2.646 8.273 1 98.94 112 GLY A N 1
ATOM 791 C CA . GLY A 1 112 ? -6.738 -2.693 9.094 1 98.94 112 GLY A CA 1
ATOM 792 C C . GLY A 1 112 ? -6.465 -1.396 9.828 1 98.94 112 GLY A C 1
ATOM 793 O O . GLY A 1 112 ? -7.395 -0.72 10.273 1 98.94 112 GLY A O 1
ATOM 794 N N . VAL A 1 113 ? -5.172 -1.167 10.039 1 99 113 VAL A N 1
ATOM 795 C CA . VAL A 1 113 ? -4.719 0.012 10.773 1 99 113 VAL A CA 1
ATOM 796 C C . VAL A 1 113 ? -3.689 0.773 9.938 1 99 113 VAL A C 1
ATOM 798 O O . VAL A 1 113 ? -2.854 0.166 9.266 1 99 113 VAL A O 1
ATOM 801 N N . HIS A 1 114 ? -3.811 2.02 9.969 1 98.94 114 HIS A N 1
ATOM 802 C CA . HIS A 1 114 ? -2.926 2.936 9.258 1 98.94 114 HIS A CA 1
ATOM 803 C C . HIS A 1 114 ? -2.424 4.043 10.18 1 98.94 114 HIS A C 1
ATOM 805 O O . HIS A 1 114 ? -3.189 4.59 10.977 1 98.94 114 HIS A O 1
ATOM 811 N N . GLU A 1 115 ? -1.127 4.32 10.117 1 98.94 115 GLU A N 1
ATOM 812 C CA . GLU A 1 115 ? -0.55 5.367 10.953 1 98.94 115 GLU A CA 1
ATOM 813 C C . GLU A 1 115 ? 0.048 6.484 10.102 1 98.94 115 GLU A C 1
ATOM 815 O O . GLU A 1 115 ? 0.644 6.223 9.055 1 98.94 115 GLU A O 1
ATOM 820 N N . ARG A 1 116 ? -0.144 7.68 10.57 1 98.94 116 ARG A N 1
ATOM 821 C CA . ARG A 1 116 ? 0.409 8.875 9.938 1 98.94 116 ARG A CA 1
ATOM 822 C C . ARG A 1 116 ? 1.023 9.805 10.977 1 98.94 116 ARG A C 1
ATOM 824 O O . ARG A 1 116 ? 0.687 9.734 12.156 1 98.94 116 ARG A O 1
ATOM 831 N N . VAL A 1 117 ? 1.864 10.656 10.555 1 98.88 117 VAL A N 1
ATOM 832 C CA . VAL A 1 117 ? 2.506 11.648 11.414 1 98.88 117 VAL A CA 1
ATOM 833 C C . VAL A 1 117 ? 2.266 13.047 10.859 1 98.88 117 VAL A C 1
ATOM 835 O O . VAL A 1 117 ? 2.393 13.273 9.648 1 98.88 117 VAL A O 1
ATOM 838 N N . VAL A 1 118 ? 1.929 13.93 11.68 1 98.88 118 VAL A N 1
ATOM 839 C CA . VAL A 1 118 ? 1.762 15.328 11.312 1 98.88 118 VAL A CA 1
ATOM 840 C C . VAL A 1 118 ? 3.127 15.969 11.07 1 98.88 118 VAL A C 1
ATOM 842 O O . VAL A 1 118 ? 4.035 15.844 11.898 1 98.88 118 VAL A O 1
ATOM 845 N N . VAL A 1 119 ? 3.195 16.688 9.969 1 98.75 119 VAL A N 1
ATOM 846 C CA . VAL A 1 119 ? 4.445 17.359 9.633 1 98.75 119 VAL A CA 1
ATOM 847 C C . VAL A 1 119 ? 4.145 18.766 9.094 1 98.75 119 VAL A C 1
ATOM 849 O O . VAL A 1 119 ? 3.021 19.047 8.672 1 98.75 119 VAL A O 1
ATOM 852 N N . ASN A 1 120 ? 5.164 19.656 9.172 1 98.69 120 ASN A N 1
ATOM 853 C CA . ASN A 1 120 ? 5.16 20.844 8.328 1 98.69 120 ASN A CA 1
ATOM 854 C C . ASN A 1 120 ? 5.52 20.516 6.883 1 98.69 120 ASN A C 1
ATOM 856 O O . ASN A 1 120 ? 6.609 20 6.613 1 98.69 120 ASN A O 1
ATOM 860 N N . LYS A 1 121 ? 4.641 20.797 5.98 1 98.56 121 LYS A N 1
ATOM 861 C CA . LYS A 1 121 ? 4.789 20.328 4.605 1 98.56 121 LYS A CA 1
ATOM 862 C C . LYS A 1 121 ? 6.074 20.859 3.977 1 98.56 121 LYS A C 1
ATOM 864 O O . LYS A 1 121 ? 6.859 20.078 3.418 1 98.56 121 LYS A O 1
ATOM 869 N N . GLU A 1 122 ? 6.297 22.125 4.074 1 98 122 GLU A N 1
ATOM 870 C CA . GLU A 1 122 ? 7.457 22.75 3.445 1 98 122 GLU A CA 1
ATOM 871 C C . GLU A 1 122 ? 8.758 22.234 4.047 1 98 122 GLU A C 1
ATOM 873 O O . GLU A 1 122 ? 9.695 21.891 3.322 1 98 122 GLU A O 1
ATOM 878 N N . LYS A 1 123 ? 8.805 22.203 5.344 1 97.88 123 LYS A N 1
ATOM 879 C CA . LYS A 1 123 ? 10 21.703 6.016 1 97.88 123 LYS A CA 1
ATOM 880 C C . LYS A 1 123 ? 10.273 20.25 5.672 1 97.88 123 LYS A C 1
ATOM 882 O O . LYS A 1 123 ? 11.414 19.859 5.418 1 97.88 123 LYS A O 1
ATOM 887 N N . PHE A 1 124 ? 9.242 19.5 5.707 1 98.38 124 PHE A N 1
ATOM 888 C CA . PHE A 1 124 ? 9.359 18.078 5.395 1 98.38 124 PHE A CA 1
ATOM 889 C C . PHE A 1 124 ? 9.906 17.875 3.984 1 98.38 124 PHE A C 1
ATOM 891 O O . PHE A 1 124 ? 10.852 17.109 3.783 1 98.38 124 PHE A O 1
ATOM 898 N N . GLU A 1 125 ? 9.336 18.547 3.004 1 97.62 125 GLU A N 1
ATOM 899 C CA . GLU A 1 125 ? 9.742 18.391 1.611 1 97.62 125 GLU A CA 1
ATOM 900 C C . GLU A 1 125 ? 11.156 18.906 1.384 1 97.62 125 GLU A C 1
ATOM 902 O O . GLU A 1 125 ? 11.922 18.328 0.618 1 97.62 125 GLU A O 1
ATOM 907 N N . SER A 1 126 ? 11.484 20 2.049 1 96.5 126 SER A N 1
ATOM 908 C CA . SER A 1 126 ? 12.836 20.547 1.937 1 96.5 126 SER A CA 1
ATOM 909 C C . SER A 1 126 ? 13.875 19.562 2.453 1 96.5 126 SER A C 1
ATOM 911 O O . SER A 1 126 ? 14.906 19.344 1.811 1 96.5 126 SER A O 1
ATOM 913 N N . ARG A 1 127 ? 13.547 18.938 3.576 1 95.81 127 ARG A N 1
ATOM 914 C CA . ARG A 1 127 ? 14.461 17.938 4.152 1 95.81 127 ARG A CA 1
ATOM 915 C C . ARG A 1 127 ? 14.641 16.75 3.215 1 95.81 127 ARG A C 1
ATOM 917 O O . ARG A 1 127 ? 15.742 16.219 3.082 1 95.81 127 ARG A O 1
ATOM 924 N N . THR A 1 128 ? 13.617 16.344 2.586 1 95.62 128 THR A N 1
ATOM 925 C CA . THR A 1 128 ? 13.672 15.203 1.675 1 95.62 128 THR A CA 1
ATOM 926 C C . THR A 1 128 ? 14.492 15.547 0.432 1 95.62 128 THR A C 1
ATOM 928 O O . THR A 1 128 ? 15.242 14.711 -0.069 1 95.62 128 THR A O 1
ATOM 931 N N . ARG A 1 129 ? 14.344 16.734 -0.051 1 92.38 129 ARG A N 1
ATOM 932 C CA . ARG A 1 129 ? 15.117 17.172 -1.212 1 92.38 129 ARG A CA 1
ATOM 933 C C . ARG A 1 129 ? 16.609 17.188 -0.9 1 92.38 129 ARG A C 1
ATOM 935 O O . ARG A 1 129 ? 17.438 16.891 -1.771 1 92.38 129 ARG A O 1
ATOM 942 N N . ASP A 1 130 ? 16.922 17.547 0.265 1 90.94 130 ASP A N 1
ATOM 943 C CA . ASP A 1 130 ? 18.328 17.578 0.684 1 90.94 130 ASP A CA 1
ATOM 944 C C . ASP A 1 130 ? 18.922 16.172 0.67 1 90.94 130 ASP A C 1
ATOM 946 O O . ASP A 1 130 ? 20.125 16.016 0.457 1 90.94 130 ASP A O 1
ATOM 950 N N . LYS A 1 131 ? 18.109 15.273 0.877 1 86.56 131 LYS A N 1
ATOM 951 C CA . LYS A 1 131 ? 18.547 13.883 0.793 1 86.56 131 LYS A CA 1
ATOM 952 C C . LYS A 1 131 ? 19.031 13.539 -0.611 1 86.56 131 LYS A C 1
ATOM 954 O O . LYS A 1 131 ? 19.969 12.758 -0.772 1 86.56 131 LYS A O 1
ATOM 959 N N . ALA A 1 132 ? 18.422 14.062 -1.611 1 80.25 132 ALA A N 1
ATOM 960 C CA . ALA A 1 132 ? 18.797 13.836 -3.008 1 80.25 132 ALA A CA 1
ATOM 961 C C . ALA A 1 132 ? 20.188 14.367 -3.305 1 80.25 132 ALA A C 1
ATOM 963 O O . ALA A 1 132 ? 20.922 13.805 -4.129 1 80.25 132 ALA A O 1
ATOM 964 N N . ARG A 1 133 ? 20.484 15.352 -2.59 1 77.81 133 ARG A N 1
ATOM 965 C CA . ARG A 1 133 ? 21.781 15.992 -2.799 1 77.81 133 ARG A CA 1
ATOM 966 C C . ARG A 1 133 ? 22.906 15.188 -2.146 1 77.81 133 ARG A C 1
ATOM 968 O O . ARG A 1 133 ? 24.062 15.281 -2.557 1 77.81 133 ARG A O 1
ATOM 975 N N . GLN A 1 134 ? 22.578 14.375 -1.188 1 71.94 134 GLN A N 1
ATOM 976 C CA . GLN A 1 134 ? 23.562 13.586 -0.466 1 71.94 134 GLN A CA 1
ATOM 977 C C . GLN A 1 134 ? 23.797 12.234 -1.146 1 71.94 134 GLN A C 1
ATOM 979 O O . GLN A 1 134 ? 24.781 11.555 -0.861 1 71.94 134 GLN A O 1
ATOM 984 N N . ALA A 1 135 ? 23.016 11.961 -1.956 1 71.56 135 ALA A N 1
ATOM 985 C CA . ALA A 1 135 ? 23.125 10.688 -2.672 1 71.56 135 ALA A CA 1
ATOM 986 C C . ALA A 1 135 ? 24.047 10.82 -3.879 1 71.56 135 ALA A C 1
ATOM 988 O O . ALA A 1 135 ? 24.172 11.898 -4.461 1 71.56 135 ALA A O 1
ATOM 989 N N . MET B 1 1 ? 16.719 -26.016 -14.484 1 46.44 1 MET B N 1
ATOM 990 C CA . MET B 1 1 ? 16.156 -26.672 -13.305 1 46.44 1 MET B CA 1
ATOM 991 C C . MET B 1 1 ? 15.086 -25.797 -12.656 1 46.44 1 MET B C 1
ATOM 993 O O . MET B 1 1 ? 15.258 -24.578 -12.555 1 46.44 1 MET B O 1
ATOM 997 N N . LYS B 1 2 ? 13.75 -26.234 -12.586 1 61.91 2 LYS B N 1
ATOM 998 C CA . LYS B 1 2 ? 12.656 -25.391 -12.125 1 61.91 2 LYS B CA 1
ATOM 999 C C . LYS B 1 2 ? 12.836 -25 -10.656 1 61.91 2 LYS B C 1
ATOM 1001 O O . LYS B 1 2 ? 13.18 -25.844 -9.828 1 61.91 2 LYS B O 1
ATOM 1006 N N . THR B 1 3 ? 12.961 -23.797 -10.273 1 77.81 3 THR B N 1
ATOM 1007 C CA . THR B 1 3 ? 13.086 -23.328 -8.891 1 77.81 3 THR B CA 1
ATOM 1008 C C . THR B 1 3 ? 11.922 -23.828 -8.039 1 77.81 3 THR B C 1
ATOM 1010 O O . THR B 1 3 ? 10.766 -23.734 -8.445 1 77.81 3 THR B O 1
ATOM 1013 N N . ALA B 1 4 ? 12.266 -24.609 -7.023 1 89.19 4 ALA B N 1
ATOM 1014 C CA . ALA B 1 4 ? 11.227 -25.094 -6.113 1 89.19 4 ALA B CA 1
ATOM 1015 C C . ALA B 1 4 ? 10.719 -23.953 -5.215 1 89.19 4 ALA B C 1
ATOM 1017 O O . ALA B 1 4 ? 11.484 -23.062 -4.84 1 89.19 4 ALA B O 1
ATOM 1018 N N . LEU B 1 5 ? 9.445 -23.953 -5.008 1 94.88 5 LEU B N 1
ATOM 1019 C CA . LEU B 1 5 ? 8.859 -23.031 -4.039 1 94.88 5 LEU B CA 1
ATOM 1020 C C . LEU B 1 5 ? 9.25 -23.422 -2.617 1 94.88 5 LEU B C 1
ATOM 1022 O O . LEU B 1 5 ? 8.656 -24.328 -2.033 1 94.88 5 LEU B O 1
ATOM 1026 N N . GLN B 1 6 ? 10.25 -22.688 -2.07 1 94.19 6 GLN B N 1
ATOM 1027 C CA . GLN B 1 6 ? 10.773 -23.047 -0.755 1 94.19 6 GLN B CA 1
ATOM 1028 C C . GLN B 1 6 ? 11.188 -21.812 0.032 1 94.19 6 GLN B C 1
ATOM 1030 O O . GLN B 1 6 ? 11.688 -20.844 -0.544 1 94.19 6 GLN B O 1
ATOM 1035 N N . VAL B 1 7 ? 11.07 -22 1.316 1 97.56 7 VAL B N 1
ATOM 1036 C CA . VAL B 1 7 ? 11.523 -20.953 2.232 1 97.56 7 VAL B CA 1
ATOM 1037 C C . VAL B 1 7 ? 12.977 -20.594 1.928 1 97.56 7 VAL B C 1
ATOM 1039 O O . VAL B 1 7 ? 13.805 -21.484 1.672 1 97.56 7 VAL B O 1
ATOM 1042 N N . GLY B 1 8 ? 13.234 -19.266 1.92 1 98 8 GLY B N 1
ATOM 1043 C CA . GLY B 1 8 ? 14.586 -18.797 1.626 1 98 8 GLY B CA 1
ATOM 1044 C C . GLY B 1 8 ? 14.711 -18.188 0.246 1 98 8 GLY B C 1
ATOM 1045 O O . GLY B 1 8 ? 15.711 -17.516 -0.053 1 98 8 GLY B O 1
ATOM 1046 N N . LEU B 1 9 ? 13.727 -18.406 -0.642 1 98.06 9 LEU B N 1
ATOM 1047 C CA . LEU B 1 9 ? 13.742 -17.781 -1.954 1 98.06 9 LEU B CA 1
ATOM 1048 C C . LEU B 1 9 ? 13.773 -16.25 -1.82 1 98.06 9 LEU B C 1
ATOM 1050 O O . LEU B 1 9 ? 13.023 -15.68 -1.03 1 98.06 9 LEU B O 1
ATOM 1054 N N . LYS B 1 10 ? 14.641 -15.656 -2.561 1 98.56 10 LYS B N 1
ATOM 1055 C CA . LYS B 1 10 ? 14.82 -14.203 -2.486 1 98.56 10 LYS B CA 1
ATOM 1056 C C . LYS B 1 10 ? 14.492 -13.539 -3.82 1 98.56 10 LYS B C 1
ATOM 1058 O O . LYS B 1 10 ? 14.523 -14.188 -4.867 1 98.56 10 LYS B O 1
ATOM 1063 N N . GLY B 1 11 ? 14.078 -12.305 -3.787 1 98.69 11 GLY B N 1
ATOM 1064 C CA . GLY B 1 11 ? 13.852 -11.469 -4.953 1 98.69 11 GLY B CA 1
ATOM 1065 C C . GLY B 1 11 ? 14.398 -10.062 -4.793 1 98.69 11 GLY B C 1
ATOM 1066 O O . GLY B 1 11 ? 14.617 -9.594 -3.672 1 98.69 11 GLY B O 1
ATOM 1067 N N . GLN B 1 12 ? 14.641 -9.469 -5.91 1 98.88 12 GLN B N 1
ATOM 1068 C CA . GLN B 1 12 ? 15.086 -8.078 -5.918 1 98.88 12 GLN B CA 1
ATOM 1069 C C . GLN B 1 12 ? 14.602 -7.359 -7.176 1 98.88 12 GLN B C 1
ATOM 1071 O O . GLN B 1 12 ? 14.516 -7.961 -8.25 1 98.88 12 GLN B O 1
ATOM 1076 N N . SER B 1 13 ? 14.344 -6.098 -7.047 1 98.88 13 SER B N 1
ATOM 1077 C CA . SER B 1 13 ? 14 -5.219 -8.156 1 98.88 13 SER B CA 1
ATOM 1078 C C . SER B 1 13 ? 14.32 -3.764 -7.828 1 98.88 13 SER B C 1
ATOM 1080 O O . SER B 1 13 ? 14.734 -3.451 -6.711 1 98.88 13 SER B O 1
ATOM 1082 N N . GLU B 1 14 ? 14.219 -2.922 -8.82 1 98.81 14 GLU B N 1
ATOM 1083 C CA . GLU B 1 14 ? 14.469 -1.496 -8.625 1 98.81 14 GLU B CA 1
ATOM 1084 C C . GLU B 1 14 ? 13.5 -0.647 -9.445 1 98.81 14 GLU B C 1
ATOM 1086 O O . GLU B 1 14 ? 12.938 -1.116 -10.438 1 98.81 14 GLU B O 1
ATOM 1091 N N . THR B 1 15 ? 13.32 0.523 -9 1 98.69 15 THR B N 1
ATOM 1092 C CA . THR B 1 15 ? 12.523 1.502 -9.727 1 98.69 15 THR B CA 1
ATOM 1093 C C . THR B 1 15 ? 13.078 2.91 -9.523 1 98.69 15 THR B C 1
ATOM 1095 O O . THR B 1 15 ? 13.664 3.209 -8.484 1 98.69 15 THR B O 1
ATOM 1098 N N . MET B 1 16 ? 12.969 3.67 -10.492 1 98.69 16 MET B N 1
ATOM 1099 C CA . MET B 1 16 ? 13.195 5.105 -10.359 1 98.69 16 MET B CA 1
ATOM 1100 C C . MET B 1 16 ? 11.922 5.824 -9.922 1 98.69 16 MET B C 1
ATOM 1102 O O . MET B 1 16 ? 10.867 5.641 -10.531 1 98.69 16 MET B O 1
ATOM 1106 N N . VAL B 1 17 ? 12.078 6.66 -8.922 1 98.62 17 VAL B N 1
ATOM 1107 C CA . VAL B 1 17 ? 10.898 7.375 -8.438 1 98.62 17 VAL B CA 1
ATOM 1108 C C . VAL B 1 17 ? 10.555 8.516 -9.391 1 98.62 17 VAL B C 1
ATOM 1110 O O . VAL B 1 17 ? 11.25 9.531 -9.43 1 98.62 17 VAL B O 1
ATOM 1113 N N . GLY B 1 18 ? 9.508 8.281 -10.148 1 98.44 18 GLY B N 1
ATOM 1114 C CA . GLY B 1 18 ? 8.984 9.32 -11.008 1 98.44 18 GLY B CA 1
ATOM 1115 C C . GLY B 1 18 ? 7.793 10.055 -10.414 1 98.44 18 GLY B C 1
ATOM 1116 O O . GLY B 1 18 ? 7.289 9.664 -9.352 1 98.44 18 GLY B O 1
ATOM 1117 N N . LYS B 1 19 ? 7.34 11.117 -11.117 1 98.38 19 LYS B N 1
ATOM 1118 C CA . LYS B 1 19 ? 6.23 11.938 -10.648 1 98.38 19 LYS B CA 1
ATOM 1119 C C . LYS B 1 19 ? 4.98 11.094 -10.406 1 98.38 19 LYS B C 1
ATOM 1121 O O . LYS B 1 19 ? 4.223 11.359 -9.469 1 98.38 19 LYS B O 1
ATOM 1126 N N . GLU B 1 20 ? 4.809 10.102 -11.188 1 98.12 20 GLU B N 1
ATOM 1127 C CA . GLU B 1 20 ? 3.596 9.289 -11.164 1 98.12 20 GLU B CA 1
ATOM 1128 C C . GLU B 1 20 ? 3.533 8.43 -9.906 1 98.12 20 GLU B C 1
ATOM 1130 O O . GLU B 1 20 ? 2.48 7.871 -9.578 1 98.12 20 GLU B O 1
ATOM 1135 N N . LEU B 1 21 ? 4.676 8.328 -9.172 1 98.69 21 LEU B N 1
ATOM 1136 C CA . LEU B 1 21 ? 4.75 7.465 -7.996 1 98.69 21 LEU B CA 1
ATOM 1137 C C . LEU B 1 21 ? 4.672 8.281 -6.711 1 98.69 21 LEU B C 1
ATOM 1139 O O . LEU B 1 21 ? 4.746 7.73 -5.613 1 98.69 21 LEU B O 1
ATOM 1143 N N . LEU B 1 22 ? 4.48 9.578 -6.809 1 98.81 22 LEU B N 1
ATOM 1144 C CA . LEU B 1 22 ? 4.473 10.461 -5.652 1 98.81 22 LEU B CA 1
ATOM 1145 C C . LEU B 1 22 ? 3.121 10.43 -4.949 1 98.81 22 LEU B C 1
ATOM 1147 O O . LEU B 1 22 ? 2.082 10.266 -5.594 1 98.81 22 LEU B O 1
ATOM 1151 N N . ALA B 1 23 ? 3.162 10.648 -3.605 1 98.81 23 ALA B N 1
ATOM 1152 C CA . ALA B 1 23 ? 1.954 10.602 -2.785 1 98.81 23 ALA B CA 1
ATOM 1153 C C . ALA B 1 23 ? 0.898 11.57 -3.309 1 98.81 23 ALA B C 1
ATOM 1155 O O . ALA B 1 23 ? -0.279 11.219 -3.414 1 98.81 23 ALA B O 1
ATOM 1156 N N . SER B 1 24 ? 1.296 12.758 -3.73 1 98.56 24 SER B N 1
ATOM 1157 C CA . SER B 1 24 ? 0.387 13.789 -4.227 1 98.56 24 SER B CA 1
ATOM 1158 C C . SER B 1 24 ? -0.234 13.375 -5.559 1 98.56 24 SER B C 1
ATOM 1160 O O . SER B 1 24 ? -1.338 13.812 -5.895 1 98.56 24 SER B O 1
ATOM 1162 N N . GLU B 1 25 ? 0.466 12.562 -6.324 1 98.56 25 GLU B N 1
ATOM 1163 C CA . GLU B 1 25 ? 0.006 12.188 -7.66 1 98.56 25 GLU B CA 1
ATOM 1164 C C . GLU B 1 25 ? -0.884 10.953 -7.609 1 98.56 25 GLU B C 1
ATOM 1166 O O . GLU B 1 25 ? -1.88 10.867 -8.328 1 98.56 25 GLU B O 1
ATOM 1171 N N . VAL B 1 26 ? -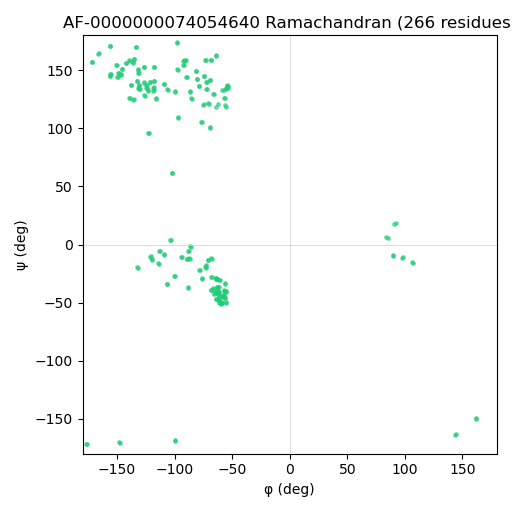0.546 10.023 -6.73 1 98.12 26 VAL B N 1
ATOM 1172 C CA . VAL B 1 26 ? -1.312 8.781 -6.688 1 98.12 26 VAL B CA 1
ATOM 1173 C C . VAL B 1 26 ? -2.518 8.953 -5.766 1 98.12 26 VAL B C 1
ATOM 1175 O O . VAL B 1 26 ? -3.404 8.094 -5.727 1 98.12 26 VAL B O 1
ATOM 1178 N N . GLY B 1 27 ? -2.57 10.023 -4.969 1 97.75 27 GLY B N 1
ATOM 1179 C CA . GLY B 1 27 ? -3.734 10.328 -4.152 1 97.75 27 GLY B CA 1
ATOM 1180 C C . GLY B 1 27 ? -3.65 9.742 -2.756 1 97.75 27 GLY B C 1
ATOM 1181 O O . GLY B 1 27 ? -4.672 9.578 -2.086 1 97.75 27 GLY B O 1
ATOM 1182 N N . SER B 1 28 ? -2.482 9.367 -2.289 1 98.56 28 SER B N 1
ATOM 1183 C CA . SER B 1 28 ? -2.303 8.766 -0.973 1 98.56 28 SER B CA 1
ATOM 1184 C C . SER B 1 28 ? -1.937 9.812 0.07 1 98.56 28 SER B C 1
ATOM 1186 O O . SER B 1 28 ? -1.914 9.523 1.269 1 98.56 28 SER B O 1
ATOM 1188 N N . GLY B 1 29 ? -1.622 11 -0.372 1 98.44 29 GLY B N 1
ATOM 1189 C CA . GLY B 1 29 ? -1.238 12.117 0.484 1 98.44 29 GLY B CA 1
ATOM 1190 C C . GLY B 1 29 ? -1.011 13.406 -0.279 1 98.44 29 GLY B C 1
ATOM 1191 O O . GLY B 1 29 ? -1.312 13.492 -1.471 1 98.44 29 GLY B O 1
ATOM 1192 N N . LEU B 1 30 ? -0.495 14.398 0.441 1 98.5 30 LEU B N 1
ATOM 1193 C CA . LEU B 1 30 ? -0.409 15.734 -0.152 1 98.5 30 LEU B CA 1
ATOM 1194 C C . LEU B 1 30 ? 1.045 16.141 -0.358 1 98.5 30 LEU B C 1
ATOM 1196 O O . LEU B 1 30 ? 1.321 17.188 -0.937 1 98.5 30 LEU B O 1
ATOM 1200 N N . VAL B 1 31 ? 1.977 15.375 0.078 1 98.62 31 VAL B N 1
ATOM 1201 C CA . VAL B 1 31 ? 3.391 15.711 -0.054 1 98.62 31 VAL B CA 1
ATOM 1202 C C . VAL B 1 31 ? 3.936 15.141 -1.361 1 98.62 31 VAL B C 1
ATOM 1204 O O . VAL B 1 31 ? 3.395 14.164 -1.895 1 98.62 31 VAL B O 1
ATOM 1207 N N . THR B 1 32 ? 5.039 15.719 -1.841 1 98.19 32 THR B N 1
ATOM 1208 C CA . THR B 1 32 ? 5.629 15.344 -3.123 1 98.19 32 THR B CA 1
ATOM 1209 C C . THR B 1 32 ? 6.84 14.445 -2.92 1 98.19 32 THR B C 1
ATOM 1211 O O . THR B 1 32 ? 7.941 14.766 -3.369 1 98.19 32 THR B O 1
ATOM 1214 N N . VAL B 1 33 ? 6.637 13.305 -2.34 1 98.69 33 VAL B N 1
ATOM 1215 C CA . VAL B 1 33 ? 7.66 12.281 -2.127 1 98.69 33 VAL B CA 1
ATOM 1216 C C . VAL B 1 33 ? 7.117 10.914 -2.539 1 98.69 33 VAL B C 1
ATOM 1218 O O . VAL B 1 33 ? 5.922 10.773 -2.811 1 98.69 33 VAL B O 1
ATOM 1221 N N . TYR B 1 34 ? 7.996 9.953 -2.586 1 98.88 34 TYR B N 1
ATOM 1222 C CA . TYR B 1 34 ? 7.629 8.586 -2.939 1 98.88 34 TYR B CA 1
ATOM 1223 C C . TYR B 1 34 ? 6.539 8.055 -2.014 1 98.88 34 TYR B C 1
ATOM 1225 O O . TYR B 1 34 ? 6.684 8.094 -0.79 1 98.88 34 TYR B O 1
ATOM 1233 N N . SER B 1 35 ? 5.461 7.586 -2.6 1 98.81 35 SER B N 1
ATOM 1234 C CA . SER B 1 35 ? 4.277 7.207 -1.836 1 98.81 35 SER B CA 1
ATOM 1235 C C . SER B 1 35 ? 4.488 5.887 -1.104 1 98.81 35 SER B C 1
ATOM 1237 O O . SER B 1 35 ? 5.133 4.977 -1.628 1 98.81 35 SER B O 1
ATOM 1239 N N . THR B 1 36 ? 3.9 5.766 0.099 1 98.88 36 THR B N 1
ATOM 1240 C CA . THR B 1 36 ? 3.857 4.504 0.831 1 98.88 36 THR B CA 1
ATOM 1241 C C . THR B 1 36 ? 3.209 3.41 -0.012 1 98.88 36 THR B C 1
ATOM 1243 O O . THR B 1 36 ? 3.734 2.301 -0.112 1 98.88 36 THR B O 1
ATOM 1246 N N . ALA B 1 37 ? 2.098 3.721 -0.627 1 98.88 37 ALA B N 1
ATOM 1247 C CA . ALA B 1 37 ? 1.359 2.768 -1.451 1 98.88 37 ALA B CA 1
ATOM 1248 C C . ALA B 1 37 ? 2.229 2.234 -2.586 1 98.88 37 ALA B C 1
ATOM 1250 O O . ALA B 1 37 ? 2.234 1.033 -2.861 1 98.88 37 ALA B O 1
ATOM 1251 N N . MET B 1 38 ? 2.936 3.1 -3.217 1 98.88 38 MET B N 1
ATOM 1252 C CA . MET B 1 38 ? 3.736 2.662 -4.355 1 98.88 38 MET B CA 1
ATOM 1253 C C . MET B 1 38 ? 4.984 1.919 -3.891 1 98.88 38 MET B C 1
ATOM 1255 O O . MET B 1 38 ? 5.469 1.016 -4.574 1 98.88 38 MET B O 1
ATOM 1259 N N . MET B 1 39 ? 5.52 2.248 -2.695 1 98.94 39 MET B N 1
ATOM 1260 C CA . MET B 1 39 ? 6.559 1.413 -2.102 1 98.94 39 MET B CA 1
ATOM 1261 C C . MET B 1 39 ? 6.062 -0.014 -1.899 1 98.94 39 MET B C 1
ATOM 1263 O O . MET B 1 39 ? 6.75 -0.973 -2.252 1 98.94 39 MET B O 1
ATOM 1267 N N . ILE B 1 40 ? 4.891 -0.11 -1.4 1 98.94 40 ILE B N 1
ATOM 1268 C CA . ILE B 1 40 ? 4.273 -1.413 -1.172 1 98.94 40 ILE B CA 1
ATOM 1269 C C . ILE B 1 40 ? 4.07 -2.127 -2.506 1 98.94 40 ILE B C 1
ATOM 1271 O O . ILE B 1 40 ? 4.336 -3.326 -2.621 1 98.94 40 ILE B O 1
ATOM 1275 N N . ALA B 1 41 ? 3.623 -1.364 -3.539 1 98.94 41 ALA B N 1
ATOM 1276 C CA . ALA B 1 41 ? 3.457 -1.968 -4.859 1 98.94 41 ALA B CA 1
ATOM 1277 C C . ALA B 1 41 ? 4.766 -2.588 -5.348 1 98.94 41 ALA B C 1
ATOM 1279 O O . ALA B 1 41 ? 4.77 -3.689 -5.898 1 98.94 41 ALA B O 1
ATOM 1280 N N . GLY B 1 42 ? 5.863 -1.847 -5.16 1 98.94 42 GLY B N 1
ATOM 1281 C CA . GLY B 1 42 ? 7.164 -2.379 -5.539 1 98.94 42 GLY B CA 1
ATOM 1282 C C . GLY B 1 42 ? 7.531 -3.643 -4.785 1 98.94 42 GLY B C 1
ATOM 1283 O O . GLY B 1 42 ? 8.062 -4.59 -5.371 1 98.94 42 GLY B O 1
ATOM 1284 N N . MET B 1 43 ? 7.246 -3.709 -3.494 1 98.94 43 MET B N 1
ATOM 1285 C CA . MET B 1 43 ? 7.48 -4.891 -2.668 1 98.94 43 MET B CA 1
ATOM 1286 C C . MET B 1 43 ? 6.656 -6.074 -3.166 1 98.94 43 MET B C 1
ATOM 1288 O O . MET B 1 43 ? 7.176 -7.184 -3.303 1 98.94 43 MET B O 1
ATOM 1292 N N . GLU B 1 44 ? 5.41 -5.766 -3.396 1 98.94 44 GLU B N 1
ATOM 1293 C CA . GLU B 1 44 ? 4.508 -6.809 -3.879 1 98.94 44 GLU B CA 1
ATOM 1294 C C . GLU B 1 44 ? 4.992 -7.383 -5.207 1 98.94 44 GLU B C 1
ATOM 1296 O O . GLU B 1 44 ? 5.051 -8.602 -5.379 1 98.94 44 GLU B O 1
ATOM 1301 N N . GLY B 1 45 ? 5.27 -6.488 -6.156 1 98.94 45 GLY B N 1
ATOM 1302 C CA . GLY B 1 45 ? 5.746 -6.934 -7.457 1 98.94 45 GLY B CA 1
ATOM 1303 C C . GLY B 1 45 ? 7.004 -7.773 -7.375 1 98.94 45 GLY B C 1
ATOM 1304 O O . GLY B 1 45 ? 7.152 -8.75 -8.109 1 98.94 45 GLY B O 1
ATOM 1305 N N . THR B 1 46 ? 7.895 -7.383 -6.492 1 98.94 46 THR B N 1
ATOM 1306 C CA . THR B 1 46 ? 9.141 -8.117 -6.301 1 98.94 46 THR B CA 1
ATOM 1307 C C . THR B 1 46 ? 8.867 -9.508 -5.73 1 98.94 46 THR B C 1
ATOM 1309 O O . THR B 1 46 ? 9.484 -10.492 -6.148 1 98.94 46 THR B O 1
ATOM 1312 N N . ALA B 1 47 ? 7.961 -9.57 -4.773 1 98.94 47 ALA B N 1
ATOM 1313 C CA . ALA B 1 47 ? 7.582 -10.852 -4.184 1 98.94 47 ALA B CA 1
ATOM 1314 C C . ALA B 1 47 ? 6.98 -11.781 -5.234 1 98.94 47 ALA B C 1
ATOM 1316 O O . ALA B 1 47 ? 7.359 -12.953 -5.324 1 98.94 47 ALA B O 1
ATOM 1317 N N . VAL B 1 48 ? 6.051 -11.258 -6.02 1 98.75 48 VAL B N 1
ATOM 1318 C CA . VAL B 1 48 ? 5.434 -12.047 -7.078 1 98.75 48 VAL B CA 1
ATOM 1319 C C . VAL B 1 48 ? 6.516 -12.617 -7.996 1 98.75 48 VAL B C 1
ATOM 1321 O O . VAL B 1 48 ? 6.531 -13.82 -8.266 1 98.75 48 VAL B O 1
ATOM 1324 N N . ALA B 1 49 ? 7.398 -11.789 -8.438 1 98.5 49 ALA B N 1
ATOM 1325 C CA . ALA B 1 49 ? 8.422 -12.172 -9.406 1 98.5 49 ALA B CA 1
ATOM 1326 C C . ALA B 1 49 ? 9.367 -13.219 -8.812 1 98.5 49 ALA B C 1
ATOM 1328 O O . ALA B 1 49 ? 9.883 -14.078 -9.539 1 98.5 49 ALA B O 1
ATOM 1329 N N . SER B 1 50 ? 9.562 -13.219 -7.543 1 98.5 50 SER B N 1
ATOM 1330 C CA . SER B 1 50 ? 10.555 -14.078 -6.902 1 98.5 50 SER B CA 1
ATOM 1331 C C . SER B 1 50 ? 10.094 -15.531 -6.867 1 98.5 50 SER B C 1
ATOM 1333 O O . SER B 1 50 ? 10.906 -16.438 -6.727 1 98.5 50 SER B O 1
ATOM 1335 N N . VAL B 1 51 ? 8.781 -15.734 -7.02 1 98.44 51 VAL B N 1
ATOM 1336 C CA . VAL B 1 51 ? 8.312 -17.094 -6.828 1 98.44 51 VAL B CA 1
ATOM 1337 C C . VAL B 1 51 ? 7.621 -17.594 -8.094 1 98.44 51 VAL B C 1
ATOM 1339 O O . VAL B 1 51 ? 7.27 -18.766 -8.195 1 98.44 51 VAL B O 1
ATOM 1342 N N . GLN B 1 52 ? 7.355 -16.719 -9.039 1 98.38 52 GLN B N 1
ATOM 1343 C CA . GLN B 1 52 ? 6.508 -17.047 -10.18 1 98.38 52 GLN B CA 1
ATOM 1344 C C . GLN B 1 52 ? 7.039 -18.266 -10.922 1 98.38 52 GLN B C 1
ATOM 1346 O O . GLN B 1 52 ? 6.27 -19.156 -11.297 1 98.38 52 GLN B O 1
ATOM 1351 N N . ASP B 1 53 ? 8.32 -18.391 -11.094 1 97.06 53 ASP B N 1
ATOM 1352 C CA . ASP B 1 53 ? 8.914 -19.484 -11.867 1 97.06 53 ASP B CA 1
ATOM 1353 C C . ASP B 1 53 ? 8.836 -20.797 -11.109 1 97.06 53 ASP B C 1
ATOM 1355 O O . ASP B 1 53 ? 9.047 -21.859 -11.688 1 97.06 53 ASP B O 1
ATOM 1359 N N . ALA B 1 54 ? 8.609 -20.703 -9.836 1 97.44 54 ALA B N 1
ATOM 1360 C CA . ALA B 1 54 ? 8.539 -21.906 -9.016 1 97.44 54 ALA B CA 1
ATOM 1361 C C . ALA B 1 54 ? 7.117 -22.469 -8.984 1 97.44 54 ALA B C 1
ATOM 1363 O O . ALA B 1 54 ? 6.879 -23.531 -8.43 1 97.44 54 ALA B O 1
ATOM 1364 N N . LEU B 1 55 ? 6.188 -21.781 -9.562 1 97.69 55 LEU B N 1
ATOM 1365 C CA . LEU B 1 55 ? 4.785 -22.172 -9.539 1 97.69 55 LEU B CA 1
ATOM 1366 C C . LEU B 1 55 ? 4.441 -23.016 -10.766 1 97.69 55 LEU B C 1
ATOM 1368 O O . LEU B 1 55 ? 5.156 -22.984 -11.773 1 97.69 55 LEU B O 1
ATOM 1372 N N . GLU B 1 56 ? 3.418 -23.734 -10.617 1 96.5 56 GLU B N 1
ATOM 1373 C CA . GLU B 1 56 ? 2.922 -24.516 -11.75 1 96.5 56 GLU B CA 1
ATOM 1374 C C . GLU B 1 56 ? 2.35 -23.609 -12.836 1 96.5 56 GLU B C 1
ATOM 1376 O O . GLU B 1 56 ? 1.994 -22.469 -12.57 1 96.5 56 GLU B O 1
ATOM 1381 N N . ASP B 1 57 ? 2.301 -24.172 -14.055 1 96.75 57 ASP B N 1
ATOM 1382 C CA . ASP B 1 57 ? 1.689 -23.438 -15.156 1 96.75 57 ASP B CA 1
ATOM 1383 C C . ASP B 1 57 ? 0.26 -23.016 -14.812 1 96.75 57 ASP B C 1
ATOM 1385 O O . ASP B 1 57 ? -0.505 -23.812 -14.25 1 96.75 57 ASP B O 1
ATOM 1389 N N . GLY B 1 58 ? -0.051 -21.75 -15.102 1 98.06 58 GLY B N 1
ATOM 1390 C CA . GLY B 1 58 ? -1.402 -21.266 -14.867 1 98.06 58 GLY B CA 1
ATOM 1391 C C . GLY B 1 58 ? -1.593 -20.688 -13.484 1 98.06 58 GLY B C 1
ATOM 1392 O O . GLY B 1 58 ? -2.623 -20.062 -13.203 1 98.06 58 GLY B O 1
ATOM 1393 N N . GLN B 1 59 ? -0.556 -20.875 -12.602 1 98.56 59 GLN B N 1
ATOM 1394 C CA . GLN B 1 59 ? -0.656 -20.359 -11.242 1 98.56 59 GLN B CA 1
ATOM 1395 C C . GLN B 1 59 ? 0.056 -19.016 -11.109 1 98.56 59 GLN B C 1
ATOM 1397 O O . GLN B 1 59 ? 0.989 -18.734 -11.859 1 98.56 59 GLN B O 1
ATOM 1402 N N . THR B 1 60 ? -0.433 -18.234 -10.219 1 98.75 60 THR B N 1
ATOM 1403 C CA . THR B 1 60 ? 0.215 -17.016 -9.75 1 98.75 60 THR B CA 1
ATOM 1404 C C . THR B 1 60 ? -0.113 -16.75 -8.289 1 98.75 60 THR B C 1
ATOM 1406 O O . THR B 1 60 ? -0.59 -17.641 -7.582 1 98.75 60 THR B O 1
ATOM 1409 N N . THR B 1 61 ? 0.25 -15.555 -7.777 1 98.88 61 THR B N 1
ATOM 1410 C CA . THR B 1 61 ? -0.06 -15.227 -6.391 1 98.88 61 THR B CA 1
ATOM 1411 C C . THR B 1 61 ? -0.805 -13.898 -6.305 1 98.88 61 THR B C 1
ATOM 1413 O O . THR B 1 61 ? -0.659 -13.039 -7.18 1 98.88 61 THR B O 1
ATOM 1416 N N . VAL B 1 62 ? -1.61 -13.734 -5.285 1 98.88 62 VAL B N 1
ATOM 1417 C CA . VAL B 1 62 ? -2.324 -12.5 -4.996 1 98.88 62 VAL B CA 1
ATOM 1418 C C . VAL B 1 62 ? -2 -12.031 -3.576 1 98.88 62 VAL B C 1
ATOM 1420 O O . VAL B 1 62 ? -1.888 -12.852 -2.66 1 98.88 62 VAL B O 1
ATOM 1423 N N . GLY B 1 63 ? -1.786 -10.773 -3.488 1 98.88 63 GLY B N 1
ATOM 1424 C CA . GLY B 1 63 ? -1.525 -10.203 -2.178 1 98.88 63 GLY B CA 1
ATOM 1425 C C . GLY B 1 63 ? -2.74 -10.219 -1.269 1 98.88 63 GLY B C 1
ATOM 1426 O O . GLY B 1 63 ? -3.848 -9.891 -1.699 1 98.88 63 GLY B O 1
ATOM 1427 N N . THR B 1 64 ? -2.5 -10.508 0.104 1 98.88 64 THR B N 1
ATOM 1428 C CA . THR B 1 64 ? -3.641 -10.633 1.004 1 98.88 64 THR B CA 1
ATOM 1429 C C . THR B 1 64 ? -3.414 -9.82 2.277 1 98.88 64 THR B C 1
ATOM 1431 O O . THR B 1 64 ? -4.355 -9.562 3.029 1 98.88 64 THR B O 1
ATOM 1434 N N . ARG B 1 65 ? -2.182 -9.523 2.541 1 98.88 65 ARG B N 1
ATOM 1435 C CA . ARG B 1 65 ? -1.896 -8.75 3.742 1 98.88 65 ARG B CA 1
ATOM 1436 C C . ARG B 1 65 ? -0.57 -8 3.611 1 98.88 65 ARG B C 1
ATOM 1438 O O . ARG B 1 65 ? 0.385 -8.523 3.033 1 98.88 65 ARG B O 1
ATOM 1445 N N . VAL B 1 66 ? -0.548 -6.855 4.176 1 98.94 66 VAL B N 1
ATOM 1446 C CA . VAL B 1 66 ? 0.67 -6.059 4.27 1 98.94 66 VAL B CA 1
ATOM 1447 C C . VAL B 1 66 ? 0.803 -5.48 5.676 1 98.94 66 VAL B C 1
ATOM 1449 O O . VAL B 1 66 ? -0.143 -4.891 6.203 1 98.94 66 VAL B O 1
ATOM 1452 N N . ASN B 1 67 ? 1.87 -5.703 6.328 1 98.94 67 ASN B N 1
ATOM 1453 C CA . ASN B 1 67 ? 2.322 -5.023 7.539 1 98.94 67 ASN B CA 1
ATOM 1454 C C . ASN B 1 67 ? 3.699 -4.398 7.348 1 98.94 67 ASN B C 1
ATOM 1456 O O . ASN B 1 67 ? 4.719 -5.055 7.562 1 98.94 67 ASN B O 1
ATOM 1460 N N . VAL B 1 68 ? 3.723 -3.111 7.012 1 98.94 68 VAL B N 1
ATOM 1461 C CA . VAL B 1 68 ? 4.934 -2.467 6.516 1 98.94 68 VAL B CA 1
ATOM 1462 C C . VAL B 1 68 ? 5.078 -1.084 7.148 1 98.94 68 VAL B C 1
ATOM 1464 O O . VAL B 1 68 ? 4.102 -0.344 7.266 1 98.94 68 VAL B O 1
ATOM 1467 N N . ALA B 1 69 ? 6.273 -0.782 7.535 1 98.94 69 ALA B N 1
ATOM 1468 C CA . ALA B 1 69 ? 6.645 0.563 7.969 1 98.94 69 ALA B CA 1
ATOM 1469 C C . ALA B 1 69 ? 7.355 1.322 6.855 1 98.94 69 ALA B C 1
ATOM 1471 O O . ALA B 1 69 ? 8.18 0.752 6.137 1 98.94 69 ALA B O 1
ATOM 1472 N N . HIS B 1 70 ? 6.969 2.502 6.609 1 98.94 70 HIS B N 1
ATOM 1473 C CA . HIS B 1 70 ? 7.707 3.441 5.77 1 98.94 70 HIS B CA 1
ATOM 1474 C C . HIS B 1 70 ? 8.555 4.387 6.617 1 98.94 70 HIS B C 1
ATOM 1476 O O . HIS B 1 70 ? 8.031 5.312 7.238 1 98.94 70 HIS B O 1
ATOM 1482 N N . LEU B 1 71 ? 9.836 4.258 6.582 1 98.75 71 LEU B N 1
ATOM 1483 C CA . LEU B 1 71 ? 10.727 4.754 7.621 1 98.75 71 LEU B CA 1
ATOM 1484 C C . LEU B 1 71 ? 11.375 6.07 7.195 1 98.75 71 LEU B C 1
ATOM 1486 O O . LEU B 1 71 ? 11.844 6.836 8.039 1 98.75 71 LEU B O 1
ATOM 1490 N N . ALA B 1 72 ? 11.5 6.223 5.922 1 98.38 72 ALA B N 1
ATOM 1491 C CA . ALA B 1 72 ? 12.141 7.434 5.418 1 98.38 72 ALA B CA 1
ATOM 1492 C C . ALA B 1 72 ? 11.586 7.816 4.047 1 98.38 72 ALA B C 1
ATOM 1494 O O . ALA B 1 72 ? 11.344 6.949 3.205 1 98.38 72 ALA B O 1
ATOM 1495 N N . ALA B 1 73 ? 11.484 9.148 3.85 1 98.38 73 ALA B N 1
ATOM 1496 C CA . ALA B 1 73 ? 10.953 9.656 2.586 1 98.38 73 ALA B CA 1
ATOM 1497 C C . ALA B 1 73 ? 12.023 9.641 1.497 1 98.38 73 ALA B C 1
ATOM 1499 O O . ALA B 1 73 ? 13.203 9.883 1.771 1 98.38 73 ALA B O 1
ATOM 1500 N N . THR B 1 74 ? 11.617 9.328 0.281 1 98.62 74 THR B N 1
ATOM 1501 C CA . THR B 1 74 ? 12.477 9.336 -0.894 1 98.62 74 THR B CA 1
ATOM 1502 C C . THR B 1 74 ? 12 10.375 -1.904 1 98.62 74 THR B C 1
ATOM 1504 O O . THR B 1 74 ? 10.828 10.398 -2.277 1 98.62 74 THR B O 1
ATOM 1507 N N . PRO B 1 75 ? 12.836 11.289 -2.344 1 98.12 75 PRO B N 1
ATOM 1508 C CA . PRO B 1 75 ? 12.422 12.312 -3.311 1 98.12 75 PRO B CA 1
ATOM 1509 C C . PRO B 1 75 ? 12.258 11.75 -4.723 1 98.12 75 PRO B C 1
ATOM 1511 O O . PRO B 1 75 ? 12.758 10.664 -5.023 1 98.12 75 PRO B O 1
ATOM 1514 N N . CYS B 1 76 ? 11.477 12.516 -5.477 1 97.81 76 CYS B N 1
ATOM 1515 C CA . CYS B 1 76 ? 11.406 12.234 -6.902 1 97.81 76 CYS B CA 1
ATOM 1516 C C . CYS B 1 76 ? 12.797 12.211 -7.523 1 97.81 76 CYS B C 1
ATOM 1518 O O . CYS B 1 76 ? 13.648 13.031 -7.176 1 97.81 76 CYS B O 1
ATOM 1520 N N . GLY B 1 77 ? 12.992 11.172 -8.391 1 97.19 77 GLY B N 1
ATOM 1521 C CA . GLY B 1 77 ? 14.242 11.117 -9.125 1 97.19 77 GLY B CA 1
ATOM 1522 C C . GLY B 1 77 ? 15.258 10.18 -8.508 1 97.19 77 GLY B C 1
ATOM 1523 O O . GLY B 1 77 ? 16.297 9.906 -9.102 1 97.19 77 GLY B O 1
ATOM 1524 N N . MET B 1 78 ? 15.062 9.719 -7.414 1 97.75 78 MET B N 1
ATOM 1525 C CA . MET B 1 78 ? 15.969 8.781 -6.75 1 97.75 78 MET B CA 1
ATOM 1526 C C . MET B 1 78 ? 15.562 7.34 -7.043 1 97.75 78 MET B C 1
ATOM 1528 O O . MET B 1 78 ? 14.398 7.062 -7.344 1 97.75 78 MET B O 1
ATOM 1532 N N . LYS B 1 79 ? 16.5 6.457 -6.969 1 98.25 79 LYS B N 1
ATOM 1533 C CA . LYS B 1 79 ? 16.234 5.035 -7.188 1 98.25 79 LYS B CA 1
ATOM 1534 C C . LYS B 1 79 ? 15.867 4.332 -5.887 1 98.25 79 LYS B C 1
ATOM 1536 O O . LYS B 1 79 ? 16.453 4.617 -4.836 1 98.25 79 LYS B O 1
ATOM 1541 N N . VAL B 1 80 ? 14.984 3.404 -5.969 1 98.88 80 VAL B N 1
ATOM 1542 C CA . VAL B 1 80 ? 14.602 2.557 -4.844 1 98.88 80 VAL B CA 1
ATOM 1543 C C . VAL B 1 80 ? 14.82 1.089 -5.211 1 98.88 80 VAL B C 1
ATOM 1545 O O . VAL B 1 80 ? 14.406 0.644 -6.285 1 98.88 80 VAL B O 1
ATOM 1548 N N . ARG B 1 81 ? 15.453 0.361 -4.309 1 98.94 81 ARG B N 1
ATOM 1549 C CA . ARG B 1 81 ? 15.656 -1.078 -4.441 1 98.94 81 ARG B CA 1
ATOM 1550 C C . ARG B 1 81 ? 14.742 -1.849 -3.492 1 98.94 81 ARG B C 1
ATOM 1552 O O . ARG B 1 81 ? 14.633 -1.505 -2.312 1 98.94 81 ARG B O 1
ATOM 1559 N N . PHE B 1 82 ? 14.125 -2.846 -4.027 1 99 82 PHE B N 1
ATOM 1560 C CA . PHE B 1 82 ? 13.266 -3.715 -3.234 1 99 82 PHE B CA 1
ATOM 1561 C C . PHE B 1 82 ? 13.898 -5.09 -3.053 1 99 82 PHE B C 1
ATOM 1563 O O . PHE B 1 82 ? 14.492 -5.633 -3.986 1 99 82 PHE B O 1
ATOM 1570 N N . VAL B 1 83 ? 13.789 -5.641 -1.807 1 98.94 83 VAL B N 1
ATOM 1571 C CA . VAL B 1 83 ? 14.266 -6.988 -1.528 1 98.94 83 VAL B CA 1
ATOM 1572 C C . VAL B 1 83 ? 13.188 -7.785 -0.806 1 98.94 83 VAL B C 1
ATOM 1574 O O . VAL B 1 83 ? 12.5 -7.258 0.077 1 98.94 83 VAL B O 1
ATOM 1577 N N . THR B 1 84 ? 13.016 -8.992 -1.206 1 98.94 84 THR B N 1
ATOM 1578 C CA . THR B 1 84 ? 12.047 -9.875 -0.566 1 98.94 84 THR B CA 1
ATOM 1579 C C . THR B 1 84 ? 12.672 -11.227 -0.247 1 98.94 84 THR B C 1
ATOM 1581 O O . THR B 1 84 ? 13.641 -11.633 -0.889 1 98.94 84 THR B O 1
ATOM 1584 N N . GLU B 1 85 ? 12.18 -11.867 0.786 1 98.94 85 GLU B N 1
ATOM 1585 C CA . GLU B 1 85 ? 12.531 -13.242 1.131 1 98.94 85 GLU B CA 1
ATOM 1586 C C . GLU B 1 85 ? 11.305 -14.023 1.591 1 98.94 85 GLU B C 1
ATOM 1588 O O . GLU B 1 85 ? 10.602 -13.602 2.51 1 98.94 85 GLU B O 1
ATOM 1593 N N . LEU B 1 86 ? 11.102 -15.148 0.937 1 98.94 86 LEU B N 1
ATOM 1594 C CA . LEU B 1 86 ? 10.047 -16.047 1.385 1 98.94 86 LEU B CA 1
ATOM 1595 C C . LEU B 1 86 ? 10.414 -16.703 2.713 1 98.94 86 LEU B C 1
ATOM 1597 O O . LEU B 1 86 ? 11.406 -17.438 2.797 1 98.94 86 LEU B O 1
ATOM 1601 N N . THR B 1 87 ? 9.555 -16.484 3.729 1 98.94 87 THR B N 1
ATOM 1602 C CA . THR B 1 87 ? 9.961 -16.922 5.059 1 98.94 87 THR B CA 1
ATOM 1603 C C . THR B 1 87 ? 9.055 -18.062 5.555 1 98.94 87 THR B C 1
ATOM 1605 O O . THR B 1 87 ? 9.391 -18.734 6.523 1 98.94 87 THR B O 1
ATOM 1608 N N . ALA B 1 88 ? 7.883 -18.234 4.914 1 98.81 88 ALA B N 1
ATOM 1609 C CA . ALA B 1 88 ? 6.988 -19.312 5.324 1 98.81 88 ALA B CA 1
ATOM 1610 C C . ALA B 1 88 ? 6.07 -19.734 4.18 1 98.81 88 ALA B C 1
ATOM 1612 O O . ALA B 1 88 ? 5.684 -18.906 3.35 1 98.81 88 ALA B O 1
ATOM 1613 N N . VAL B 1 89 ? 5.77 -20.938 4.152 1 98.56 89 VAL B N 1
ATOM 1614 C CA . VAL B 1 89 ? 4.762 -21.547 3.287 1 98.56 89 VAL B CA 1
ATOM 1615 C C . VAL B 1 89 ? 3.758 -22.328 4.129 1 98.56 89 VAL B C 1
ATOM 1617 O O . VAL B 1 89 ? 4.148 -23.141 4.977 1 98.56 89 VAL B O 1
ATOM 1620 N N . SER B 1 90 ? 2.535 -22.062 3.93 1 98.31 90 SER B N 1
ATOM 1621 C CA . SER B 1 90 ? 1.518 -22.75 4.711 1 98.31 90 SER B CA 1
ATOM 1622 C C . SER B 1 90 ? 1.523 -24.25 4.422 1 98.31 90 SER B C 1
ATOM 1624 O O . SER B 1 90 ? 2.049 -24.688 3.395 1 98.31 90 SER B O 1
ATOM 1626 N N . PRO B 1 91 ? 0.935 -24.969 5.277 1 96.94 91 PRO B N 1
ATOM 1627 C CA . PRO B 1 91 ? 0.963 -26.422 5.113 1 96.94 91 PRO B CA 1
ATOM 1628 C C . PRO B 1 91 ? 0.311 -26.891 3.811 1 96.94 91 PRO B C 1
ATOM 1630 O O . PRO B 1 91 ? 0.738 -27.875 3.217 1 96.94 91 PRO B O 1
ATOM 1633 N N . ASN B 1 92 ? -0.655 -26.203 3.307 1 96.38 92 ASN B N 1
ATOM 1634 C CA . ASN B 1 92 ? -1.335 -26.594 2.074 1 96.38 92 ASN B CA 1
ATOM 1635 C C . ASN B 1 92 ? -0.611 -26.047 0.842 1 96.38 92 ASN B C 1
ATOM 1637 O O . ASN B 1 92 ? -1.084 -26.219 -0.283 1 96.38 92 ASN B O 1
ATOM 1641 N N . GLY B 1 93 ? 0.421 -25.344 1.103 1 95.88 93 GLY B N 1
ATOM 1642 C CA . GLY B 1 93 ? 1.287 -24.891 0.021 1 95.88 93 GLY B CA 1
ATOM 1643 C C . GLY B 1 93 ? 0.808 -23.625 -0.643 1 95.88 93 GLY B C 1
ATOM 1644 O O . GLY B 1 93 ? 1.452 -23.109 -1.562 1 95.88 93 GLY B O 1
ATOM 1645 N N . LYS B 1 94 ? -0.21 -23 -0.143 1 97.69 94 LYS B N 1
ATOM 1646 C CA . LYS B 1 94 ? -0.83 -21.891 -0.865 1 97.69 94 LYS B CA 1
ATOM 1647 C C . LYS B 1 94 ? -0.485 -20.547 -0.219 1 97.69 94 LYS B C 1
ATOM 1649 O O . LYS B 1 94 ? -0.342 -19.547 -0.911 1 97.69 94 LYS B O 1
ATOM 1654 N N . GLY B 1 95 ? -0.354 -20.562 1.083 1 98.75 95 GLY B N 1
ATOM 1655 C CA . GLY B 1 95 ? -0.056 -19.328 1.789 1 98.75 95 GLY B CA 1
ATOM 1656 C C . GLY B 1 95 ? 1.428 -19.016 1.843 1 98.75 95 GLY B C 1
ATOM 1657 O O . GLY B 1 95 ? 2.223 -19.828 2.311 1 98.75 95 GLY B O 1
ATOM 1658 N N . LEU B 1 96 ? 1.787 -17.844 1.399 1 98.94 96 LEU B N 1
ATOM 1659 C CA . LEU B 1 96 ? 3.182 -17.422 1.373 1 98.94 96 LEU B CA 1
ATOM 1660 C C . LEU B 1 96 ? 3.393 -16.188 2.248 1 98.94 96 LEU B C 1
ATOM 1662 O O . LEU B 1 96 ? 2.613 -15.242 2.184 1 98.94 96 LEU B O 1
ATOM 1666 N N . THR B 1 97 ? 4.445 -16.188 3.057 1 98.94 97 THR B N 1
ATOM 1667 C CA . THR B 1 97 ? 4.832 -15.039 3.861 1 98.94 97 THR B CA 1
ATOM 1668 C C . THR B 1 97 ? 6.223 -14.547 3.465 1 98.94 97 THR B C 1
ATOM 1670 O O . THR B 1 97 ? 7.152 -15.344 3.324 1 98.94 97 THR B O 1
ATOM 1673 N N . PHE B 1 98 ? 6.336 -13.281 3.283 1 98.94 98 PHE B N 1
ATOM 1674 C CA . PHE B 1 98 ? 7.602 -12.68 2.877 1 98.94 98 PHE B CA 1
ATOM 1675 C C . PHE B 1 98 ? 8.055 -11.641 3.895 1 98.94 98 PHE B C 1
ATOM 1677 O O . PHE B 1 98 ? 7.238 -10.867 4.406 1 98.94 98 PHE B O 1
ATOM 1684 N N . ASN B 1 99 ? 9.352 -11.633 4.156 1 98.94 99 ASN B N 1
ATOM 1685 C CA . ASN B 1 99 ? 9.977 -10.383 4.574 1 98.94 99 ASN B CA 1
ATOM 1686 C C . ASN B 1 99 ? 10.234 -9.461 3.385 1 98.94 99 ASN B C 1
ATOM 1688 O O . ASN B 1 99 ? 10.695 -9.914 2.332 1 98.94 99 ASN B O 1
ATOM 1692 N N . VAL B 1 100 ? 9.953 -8.25 3.541 1 99 100 VAL B N 1
ATOM 1693 C CA . VAL B 1 100 ? 10.148 -7.285 2.467 1 99 100 VAL B CA 1
ATOM 1694 C C . VAL B 1 100 ? 10.891 -6.062 3 1 99 100 VAL B C 1
ATOM 1696 O O . VAL B 1 100 ? 10.711 -5.676 4.16 1 99 100 VAL B O 1
ATOM 1699 N N . ALA B 1 101 ? 11.688 -5.465 2.123 1 99 101 ALA B N 1
ATOM 1700 C CA . ALA B 1 101 ? 12.398 -4.23 2.451 1 99 101 ALA B CA 1
ATOM 1701 C C . ALA B 1 101 ? 12.625 -3.381 1.203 1 99 101 ALA B C 1
ATOM 1703 O O . ALA B 1 101 ? 12.609 -3.896 0.083 1 99 101 ALA B O 1
ATOM 1704 N N . ALA B 1 102 ? 12.758 -2.148 1.391 1 99 102 ALA B N 1
ATOM 1705 C CA . ALA B 1 102 ? 13.078 -1.179 0.346 1 99 102 ALA B CA 1
ATOM 1706 C C . ALA B 1 102 ? 14.195 -0.24 0.792 1 99 102 ALA B C 1
ATOM 1708 O O . ALA B 1 102 ? 14.242 0.172 1.954 1 99 102 ALA B O 1
ATOM 1709 N N . TYR B 1 103 ? 15.047 0.068 -0.095 1 98.88 103 TYR B N 1
ATOM 1710 C CA . TYR B 1 103 ? 16.188 0.956 0.128 1 98.88 103 TYR B CA 1
ATOM 1711 C C . TYR B 1 103 ? 16.266 2.023 -0.957 1 98.88 103 TYR B C 1
ATOM 1713 O O . TYR B 1 103 ? 16.094 1.728 -2.141 1 98.88 103 TYR B O 1
ATOM 1721 N N . ASP B 1 104 ? 16.469 3.221 -0.544 1 98.38 104 ASP B N 1
ATOM 1722 C CA . ASP B 1 104 ? 16.906 4.16 -1.571 1 98.38 104 ASP B CA 1
ATOM 1723 C C . ASP B 1 104 ? 18.422 4.375 -1.518 1 98.38 104 ASP B C 1
ATOM 1725 O O . ASP B 1 104 ? 19.141 3.586 -0.901 1 98.38 104 ASP B O 1
ATOM 1729 N N . GLU B 1 105 ? 18.922 5.324 -2.197 1 97.06 105 GLU B N 1
ATOM 1730 C CA . GLU B 1 105 ? 20.359 5.504 -2.367 1 97.06 105 GLU B CA 1
ATOM 1731 C C . GLU B 1 105 ? 21.016 5.883 -1.049 1 97.06 105 GLU B C 1
ATOM 1733 O O . GLU B 1 105 ? 22.25 5.836 -0.931 1 97.06 105 GLU B O 1
ATOM 1738 N N . THR B 1 106 ? 20.219 6.223 -0.073 1 97.06 106 THR B N 1
ATOM 1739 C CA . THR B 1 106 ? 20.797 6.656 1.197 1 97.06 106 THR B CA 1
ATOM 1740 C C . THR B 1 106 ? 20.578 5.598 2.277 1 97.06 106 THR B C 1
ATOM 1742 O O . THR B 1 106 ? 21.125 5.715 3.381 1 97.06 106 THR B O 1
ATOM 1745 N N . GLY B 1 107 ? 19.797 4.559 2.035 1 97.75 107 GLY B N 1
ATOM 1746 C CA . GLY B 1 107 ? 19.609 3.518 3.037 1 97.75 107 GLY B CA 1
ATOM 1747 C C . GLY B 1 107 ? 18.203 2.947 3.061 1 97.75 107 GLY B C 1
ATOM 1748 O O . GLY B 1 107 ? 17.469 3.066 2.082 1 97.75 107 GLY B O 1
ATOM 1749 N N . LEU B 1 108 ? 17.859 2.234 4.18 1 98.88 108 LEU B N 1
ATOM 1750 C CA . LEU B 1 108 ? 16.578 1.573 4.371 1 98.88 108 LEU B CA 1
ATOM 1751 C C . LEU B 1 108 ? 15.453 2.596 4.465 1 98.88 108 LE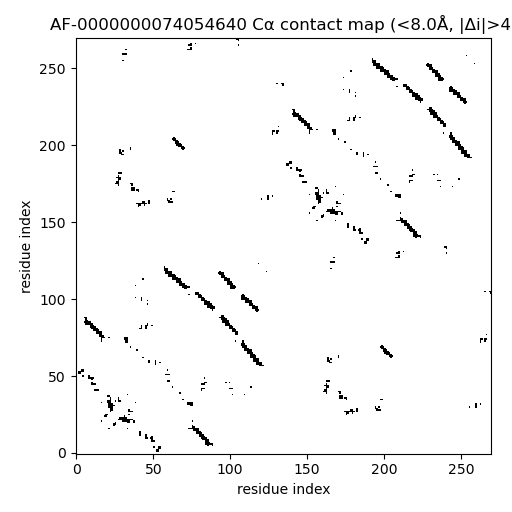U B C 1
ATOM 1753 O O . LEU B 1 108 ? 15.531 3.551 5.238 1 98.88 108 LEU B O 1
ATOM 1757 N N . ILE B 1 109 ? 14.391 2.375 3.658 1 98.88 109 ILE B N 1
ATOM 1758 C CA . ILE B 1 109 ? 13.305 3.35 3.707 1 98.88 109 ILE B CA 1
ATOM 1759 C C . ILE B 1 109 ? 12.008 2.662 4.145 1 98.88 109 ILE B C 1
ATOM 1761 O O . ILE B 1 109 ? 11.023 3.328 4.453 1 98.88 109 ILE B O 1
ATOM 1765 N N . GLY B 1 110 ? 11.961 1.387 4.156 1 98.94 110 GLY B N 1
ATOM 1766 C CA . GLY B 1 110 ? 10.773 0.663 4.602 1 98.94 110 GLY B CA 1
ATOM 1767 C C . GLY B 1 110 ? 11.008 -0.832 4.727 1 98.94 110 GLY B C 1
ATOM 1768 O O . GLY B 1 110 ? 11.922 -1.379 4.109 1 98.94 110 GLY B O 1
ATOM 1769 N N . GLU B 1 111 ? 10.203 -1.455 5.52 1 98.94 111 GLU B N 1
ATOM 1770 C CA . GLU B 1 111 ? 10.312 -2.895 5.734 1 98.94 111 GLU B CA 1
ATOM 1771 C C . GLU B 1 111 ? 9.07 -3.449 6.422 1 98.94 111 GLU B C 1
ATOM 1773 O O . GLU B 1 111 ? 8.281 -2.693 6.988 1 98.94 111 GLU B O 1
ATOM 1778 N N . GLY B 1 112 ? 8.945 -4.766 6.367 1 98.94 112 GLY B N 1
ATOM 1779 C CA . GLY B 1 112 ? 7.828 -5.418 7.031 1 98.94 112 GLY B CA 1
ATOM 1780 C C . GLY B 1 112 ? 7.566 -6.824 6.523 1 98.94 112 GLY B C 1
ATOM 1781 O O . GLY B 1 112 ? 8.508 -7.555 6.199 1 98.94 112 GLY B O 1
ATOM 1782 N N . VAL B 1 113 ? 6.285 -7.176 6.594 1 99 113 VAL B N 1
ATOM 1783 C CA . VAL B 1 113 ? 5.852 -8.508 6.188 1 99 113 VAL B CA 1
ATOM 1784 C C . VAL B 1 113 ? 4.727 -8.39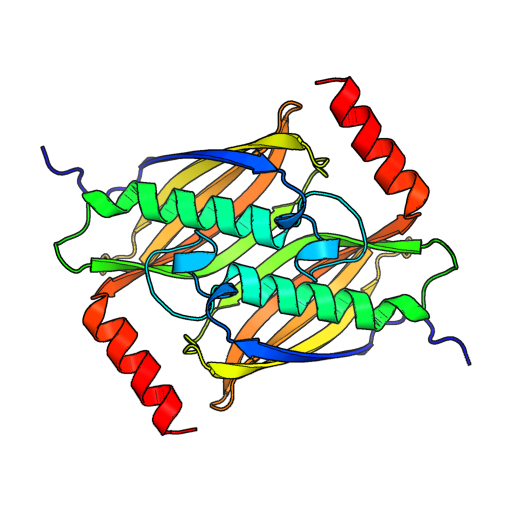8 5.164 1 99 113 VAL B C 1
ATOM 1786 O O . VAL B 1 113 ? 3.863 -7.52 5.273 1 99 113 VAL B O 1
ATOM 1789 N N . HIS B 1 114 ? 4.789 -9.227 4.219 1 98.94 114 HIS B N 1
ATOM 1790 C CA . HIS B 1 114 ? 3.807 -9.297 3.143 1 98.94 114 HIS B CA 1
ATOM 1791 C C . HIS B 1 114 ? 3.346 -10.734 2.916 1 98.94 114 HIS B C 1
ATOM 1793 O O . HIS B 1 114 ? 4.156 -11.656 2.93 1 98.94 114 HIS B O 1
ATOM 1799 N N . GLU B 1 115 ? 2.037 -10.906 2.785 1 98.94 115 GLU B N 1
ATOM 1800 C CA . GLU B 1 115 ? 1.494 -12.242 2.561 1 98.94 115 GLU B CA 1
ATOM 1801 C C . GLU B 1 115 ? 0.78 -12.328 1.215 1 98.94 115 GLU B C 1
ATOM 1803 O O . GLU B 1 115 ? 0.104 -11.383 0.804 1 98.94 115 GLU B O 1
ATOM 1808 N N . ARG B 1 116 ? 0.959 -13.453 0.565 1 98.94 116 ARG B N 1
ATOM 1809 C CA . ARG B 1 116 ? 0.302 -13.75 -0.703 1 98.94 116 ARG B CA 1
ATOM 1810 C C . ARG B 1 116 ? -0.258 -15.164 -0.711 1 98.94 116 ARG B C 1
ATOM 1812 O O . ARG B 1 116 ? 0.184 -16.016 0.064 1 98.94 116 ARG B O 1
ATOM 1819 N N . VAL B 1 117 ? -1.163 -15.414 -1.545 1 98.88 117 VAL B N 1
ATOM 1820 C CA . VAL B 1 117 ? -1.769 -16.734 -1.707 1 98.88 117 VAL B CA 1
ATOM 1821 C C . VAL B 1 117 ? -1.638 -17.188 -3.158 1 98.88 117 VAL B C 1
ATOM 1823 O O . VAL B 1 117 ? -1.881 -16.406 -4.082 1 98.88 117 VAL B O 1
ATOM 1826 N N . VAL B 1 118 ? -1.261 -18.375 -3.352 1 98.88 118 VAL B N 1
ATOM 1827 C CA . VAL B 1 118 ? -1.187 -18.984 -4.676 1 98.88 118 VAL B CA 1
ATOM 1828 C C . VAL B 1 118 ? -2.594 -19.25 -5.199 1 98.88 118 VAL B C 1
ATOM 1830 O O . VAL B 1 118 ? -3.416 -19.859 -4.5 1 98.88 118 VAL B O 1
ATOM 1833 N N . VAL B 1 119 ? -2.797 -18.875 -6.445 1 98.75 119 VAL B N 1
ATOM 1834 C CA . VAL B 1 119 ? -4.098 -19.109 -7.066 1 98.75 119 VAL B CA 1
ATOM 1835 C C . VAL B 1 119 ? -3.906 -19.562 -8.508 1 98.75 119 VAL B C 1
ATOM 1837 O O . VAL B 1 119 ? -2.836 -19.375 -9.094 1 98.75 119 VAL B O 1
ATOM 1840 N N . ASN B 1 120 ? -4.945 -20.234 -9.055 1 98.69 120 ASN B N 1
ATOM 1841 C CA . ASN B 1 120 ?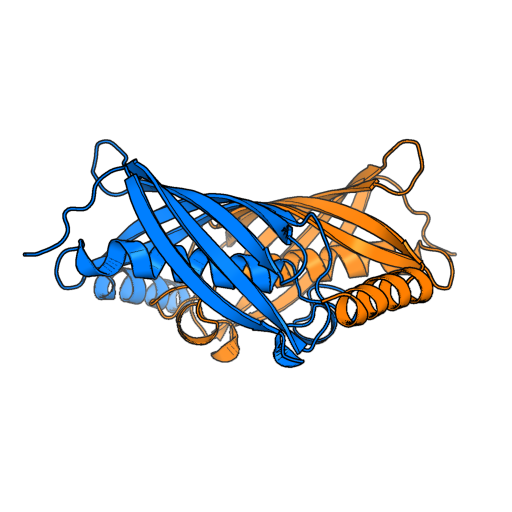 -5.07 -20.344 -10.5 1 98.69 120 ASN B CA 1
ATOM 1842 C C . ASN B 1 120 ? -5.539 -19.031 -11.125 1 98.69 120 ASN B C 1
ATOM 1844 O O . ASN B 1 120 ? -6.629 -18.547 -10.812 1 98.69 120 ASN B O 1
ATOM 1848 N N . LYS B 1 121 ? -4.766 -18.5 -12 1 98.56 121 LYS B N 1
ATOM 1849 C CA . LYS B 1 121 ? -5.016 -17.141 -12.492 1 98.56 121 LYS B CA 1
ATOM 1850 C C . LYS B 1 121 ? -6.371 -17.062 -13.18 1 98.56 121 LYS B C 1
ATOM 1852 O O . LYS B 1 121 ? -7.172 -16.172 -12.875 1 98.56 121 LYS B O 1
ATOM 1857 N N . GLU B 1 122 ? -6.637 -17.953 -14.086 1 98.06 122 GLU B N 1
ATOM 1858 C CA . GLU B 1 122 ? -7.875 -17.906 -14.859 1 98.06 122 GLU B CA 1
ATOM 1859 C C . GLU B 1 122 ? -9.094 -18.094 -13.953 1 98.06 122 GLU B C 1
ATOM 1861 O O . GLU B 1 122 ? -10.078 -17.359 -14.07 1 98.06 122 GLU B O 1
ATOM 1866 N N . LYS B 1 123 ? -9.023 -19.078 -13.102 1 97.88 123 LYS B N 1
ATOM 1867 C CA . LYS B 1 123 ? -10.133 -19.328 -12.188 1 97.88 123 LYS B CA 1
ATOM 1868 C C . LYS B 1 123 ? -10.367 -18.141 -11.266 1 97.88 123 LYS B C 1
ATOM 1870 O O . LYS B 1 123 ? -11.516 -17.75 -11.023 1 97.88 123 LYS B O 1
ATOM 1875 N N . PHE B 1 124 ? -9.312 -17.641 -10.758 1 98.38 124 PHE B N 1
ATOM 1876 C CA . PHE B 1 124 ? -9.391 -16.5 -9.859 1 98.38 124 PHE B CA 1
ATOM 1877 C C . PHE B 1 124 ? -10.055 -15.312 -10.547 1 98.38 124 PHE B C 1
ATOM 1879 O O . PHE B 1 124 ? -10.984 -14.711 -10.008 1 98.38 124 PHE B O 1
ATOM 1886 N N . GLU B 1 125 ? -9.602 -14.961 -11.734 1 97.62 125 GLU B N 1
ATOM 1887 C CA . GLU B 1 125 ? -10.125 -13.805 -12.461 1 97.62 125 GLU B CA 1
ATOM 1888 C C . GLU B 1 125 ? -11.578 -14.016 -12.875 1 97.62 125 GLU B C 1
ATOM 1890 O O . GLU B 1 125 ? -12.383 -13.086 -12.844 1 97.62 125 GLU B O 1
ATOM 1895 N N . SER B 1 126 ? -11.898 -15.234 -13.258 1 96.5 126 SER B N 1
ATOM 1896 C CA . SER B 1 126 ? -13.273 -15.555 -13.625 1 96.5 126 SER B CA 1
ATOM 1897 C C . SER B 1 126 ? -14.219 -15.359 -12.445 1 96.5 126 SER B C 1
ATOM 1899 O O . SER B 1 126 ? -15.289 -14.773 -12.594 1 96.5 126 SER B O 1
ATOM 1901 N N . ARG B 1 127 ? -13.766 -15.812 -11.289 1 95.81 127 ARG B N 1
ATOM 1902 C CA . ARG B 1 127 ? -14.57 -15.656 -10.086 1 95.81 127 ARG B CA 1
ATOM 1903 C C . ARG B 1 127 ? -14.789 -14.188 -9.75 1 95.81 127 ARG B C 1
ATOM 1905 O O . ARG B 1 127 ? -15.875 -13.789 -9.328 1 95.81 127 ARG B O 1
ATOM 1912 N N . THR B 1 128 ? -13.805 -13.398 -9.922 1 95.69 128 THR B N 1
ATOM 1913 C CA . THR B 1 128 ? -13.898 -11.969 -9.625 1 95.69 128 THR B CA 1
ATOM 1914 C C . THR B 1 128 ? -14.836 -11.266 -10.602 1 95.69 128 THR B C 1
ATOM 1916 O O . THR B 1 128 ? -15.594 -10.375 -10.211 1 95.69 128 THR B O 1
ATOM 1919 N N . ARG B 1 129 ? -14.789 -11.648 -11.828 1 92.38 129 ARG B N 1
ATOM 1920 C CA . ARG B 1 129 ? -15.672 -11.07 -12.828 1 92.38 129 ARG B CA 1
ATOM 1921 C C . ARG B 1 129 ? -17.141 -11.375 -12.516 1 92.38 129 ARG B C 1
ATOM 1923 O O . ARG B 1 129 ? -18.016 -10.562 -12.773 1 92.38 129 ARG B O 1
ATOM 1930 N N . ASP B 1 130 ? -17.359 -12.516 -12.023 1 91.19 130 ASP B N 1
ATOM 1931 C CA . ASP B 1 130 ? -18.719 -12.914 -11.648 1 91.19 130 ASP B CA 1
ATOM 1932 C C . ASP B 1 130 ? -19.266 -12.031 -10.531 1 91.19 130 ASP B C 1
ATOM 1934 O O . ASP B 1 130 ? -20.469 -11.812 -10.43 1 91.19 130 ASP B O 1
ATOM 1938 N N . LYS B 1 131 ? -18.391 -1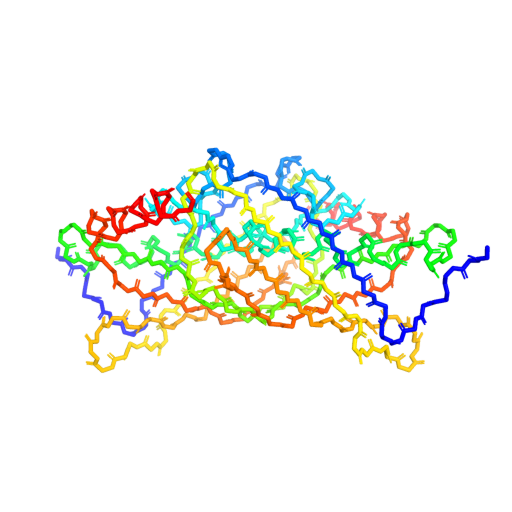1.578 -9.773 1 86.75 131 LYS B N 1
ATOM 1939 C CA . LYS B 1 131 ? -18.766 -10.648 -8.719 1 86.75 131 LYS B CA 1
ATOM 1940 C C . LYS B 1 131 ? -19.375 -9.367 -9.305 1 86.75 131 LYS B C 1
ATOM 1942 O O . LYS B 1 131 ? -20.281 -8.789 -8.727 1 86.75 131 LYS B O 1
ATOM 1947 N N . ALA B 1 132 ? -18.891 -8.906 -10.398 1 80.25 132 ALA B N 1
ATOM 1948 C CA . ALA B 1 132 ? -19.359 -7.703 -11.07 1 80.25 132 ALA B CA 1
ATOM 1949 C C . ALA B 1 132 ? -20.797 -7.871 -11.539 1 80.25 132 ALA B C 1
ATOM 1951 O O . ALA B 1 132 ? -21.562 -6.906 -11.57 1 80.25 132 ALA B O 1
ATOM 1952 N N . ARG B 1 133 ? -21.078 -9.062 -11.805 1 78 133 ARG B N 1
ATOM 1953 C CA . ARG B 1 133 ? -22.422 -9.359 -12.312 1 78 133 ARG B CA 1
ATOM 1954 C C . ARG B 1 133 ? -23.438 -9.398 -11.18 1 78 133 ARG B C 1
ATOM 1956 O O . ARG B 1 133 ? -24.625 -9.18 -11.406 1 78 133 ARG B O 1
ATOM 1963 N N . GLN B 1 134 ? -23 -9.609 -10 1 72.06 134 GLN B N 1
ATOM 1964 C CA . GLN B 1 134 ? -23.891 -9.703 -8.844 1 72.06 134 GLN B CA 1
ATOM 1965 C C . GLN B 1 134 ? -24.125 -8.336 -8.219 1 72.06 134 GLN B C 1
ATOM 1967 O O . GLN B 1 134 ? -25.047 -8.156 -7.414 1 72.06 134 GLN B O 1
ATOM 1972 N N . ALA B 1 135 ? -23.406 -7.48 -8.586 1 71.5 135 ALA B N 1
ATOM 1973 C CA . ALA B 1 135 ? -23.531 -6.133 -8.039 1 71.5 135 ALA B CA 1
ATOM 1974 C C . ALA B 1 135 ? -24.578 -5.324 -8.805 1 71.5 135 ALA B C 1
ATOM 1976 O O . ALA B 1 135 ? -24.781 -5.535 -10 1 71.5 135 ALA B O 1
#

Organism: NCBI:txid44742

InterPro domains:
  IPR025540 Fluoroacetyl-CoA thioesterase [PIRSF014972] (4-134)
  IPR025540 Fluoroacetyl-CoA thioesterase [PTHR36934] (1-135)
  IPR029069 HotDog domain superfamily [SSF54637] (1-128)
  IPR054485 Fluoroacetyl-CoA-specific thioesterase-like domain [PF22636] (18-122)